Protein AF-A0A2X2T6Q2-F1 (afdb_monomer)

Secondary structure (DSSP, 8-state):
------HHHHHHHHHHHHHHHHHHHHHHHTTTTPPPPHHHHHHHHHHHHHHHHHHHHHHHHHHHHHT-HHHHHHHHHHHHHHHHHHHHHHHHHHHHHHHHHHHTT--HHHHHHHHHHHHHHHHHHHHHHHHHHHHHHHH-TTHHHHHHHHHHHHHHHHHH-------GGG-HHHHHHHHHS-B-SS--TT-SEEEETTEEEE-HHHHHHHHHHHHHHHHHHHHHHHHHHH---HHHHHHHHHHHHHTHHHHHHHHHHHHHHHHHTT---S----S--TTSTTTTTPPPP-------------------------

pLDDT: mean 75.0, std 20.41, range [28.19, 97.19]

Nearest PDB structures (foldseek):
  4phq-assembly2_B  TM=1.525E-01  e=3.899E+00  Escherichia coli K-12

Radius of gyration: 25.94 Å; Cα contacts (8 Å, |Δi|>4): 229; chains: 1; bounding box: 62×58×92 Å

Mean predicted aligned error: 12.9 Å

Sequence (314 aa):
MHTVGTPLLWGSFAVVVAIMLAIDLLVQGRRGSQTMSMKQAAVWSLVWVSLSLLFNLAFWWYLSGTAGREVADTQALAFLTGYLIEKALAVDNVFVWLMLFSYFAVPAALQRRVLVYGVLGAIVLRTIMIFGGSWLITQFEWLLYVFGAFLLFTGIKMALAKEDDTGIGDKPLVRWLRGHLRMTDKIENERFFVRQNGLLYATPLLLVLILVELSDVIFAVDSIPAIFAVTTDPFIVLTSNLFAILGLRAMYFLLAGVAERFSNAEVWSVDYPGVYRREDADRRFLPYPNRRFAGCGRRHSGGYADYQRLGEPP

Foldseek 3Di:
DDFPDDVVNVVVLVVVLVVLLCCVVVVVVPPPQDAQDLVNLVVLLVVLVVVLVVVLVVQLVVCCVPVNNVVSVLLSVLLVVLLVLLLVLLLVLLVVLVVLCLVLVPDSSQSVVLLSVLLVLLLVVLLVVLVVVLVVCVVPVVVLVVLVVVLVVVVVCVVPDDDDPDDPVPDVVLVVVPVVFQADLDQDPNDQWDDDPNDIHGYVSVVSSVVSSVVSVVSCSNSSSVSVVSDSRSSSNSSSNSSSSSSSVSVSSNVVVVVVVVVVVPPDPPDRPRDDDPPCPVPVSDDDPDPDDDDDDDDDDDDDDDDDDDDDDD

Organism: NCBI:txid158822

Structure (mmCIF, N/CA/C/O backbone):
data_AF-A0A2X2T6Q2-F1
#
_entry.id   AF-A0A2X2T6Q2-F1
#
loop_
_atom_site.group_PDB
_atom_site.id
_atom_site.type_symbol
_atom_site.label_atom_id
_atom_site.label_alt_id
_atom_site.label_comp_id
_atom_site.label_asym_id
_atom_site.label_entity_id
_atom_site.label_seq_id
_atom_site.pdbx_PDB_ins_code
_atom_site.Cartn_x
_atom_site.Cartn_y
_atom_site.Cartn_z
_atom_site.occupancy
_atom_site.B_iso_or_equiv
_atom_site.auth_seq_id
_atom_site.auth_comp_id
_atom_site.auth_asym_id
_atom_site.auth_atom_id
_atom_site.pdbx_PDB_model_num
ATOM 1 N N . MET A 1 1 ? 2.972 3.426 -25.537 1.00 47.44 1 MET A N 1
ATOM 2 C CA . MET A 1 1 ? 3.485 2.965 -24.230 1.00 47.44 1 MET A CA 1
ATOM 3 C C . MET A 1 1 ? 3.985 1.542 -24.390 1.00 47.44 1 MET A C 1
ATOM 5 O O . MET A 1 1 ? 3.226 0.720 -24.890 1.00 47.44 1 MET A O 1
ATOM 9 N N . HIS A 1 2 ? 5.229 1.252 -24.014 1.00 53.78 2 HIS A N 1
ATOM 10 C CA . HIS A 1 2 ? 5.726 -0.122 -23.926 1.00 53.78 2 HIS A CA 1
ATOM 11 C C . HIS A 1 2 ? 5.517 -0.598 -22.486 1.00 53.78 2 HIS A C 1
ATOM 13 O O . HIS A 1 2 ? 6.367 -0.363 -21.638 1.00 53.78 2 HIS A O 1
ATOM 19 N N . THR A 1 3 ? 4.351 -1.182 -22.195 1.00 71.81 3 THR A N 1
ATOM 20 C CA . THR A 1 3 ? 4.148 -1.897 -20.927 1.00 71.81 3 THR A CA 1
ATOM 21 C C . THR A 1 3 ? 4.707 -3.303 -21.069 1.00 71.81 3 THR A C 1
ATOM 23 O O . THR A 1 3 ? 4.497 -3.958 -22.093 1.00 71.81 3 THR A O 1
ATOM 26 N N . VAL A 1 4 ? 5.402 -3.787 -20.043 1.00 75.38 4 VAL A N 1
ATOM 27 C CA . VAL A 1 4 ? 5.784 -5.204 -19.969 1.00 75.38 4 VAL A CA 1
ATOM 28 C C . VAL A 1 4 ? 4.598 -6.093 -19.601 1.00 75.38 4 VAL A C 1
ATOM 30 O O . VAL A 1 4 ? 4.685 -7.312 -19.722 1.00 75.38 4 VAL A O 1
ATOM 33 N N . GLY A 1 5 ? 3.474 -5.498 -19.190 1.00 72.56 5 GLY A N 1
ATOM 34 C CA . GLY A 1 5 ? 2.240 -6.180 -18.829 1.00 72.56 5 GLY A CA 1
ATOM 35 C C . GLY A 1 5 ? 1.567 -6.852 -20.023 1.00 72.56 5 GLY A C 1
ATOM 36 O O . GLY A 1 5 ? 0.614 -6.330 -20.598 1.00 72.56 5 GLY A O 1
ATOM 37 N N . THR A 1 6 ? 2.026 -8.049 -20.375 1.00 84.19 6 THR A N 1
ATOM 38 C CA . THR A 1 6 ? 1.309 -8.926 -21.308 1.00 84.19 6 THR A CA 1
ATOM 39 C C . THR A 1 6 ? 0.005 -9.429 -20.671 1.00 84.19 6 THR A C 1
ATOM 41 O O . THR A 1 6 ? -0.064 -9.549 -19.445 1.00 84.19 6 THR A O 1
ATOM 44 N N . PRO A 1 7 ? -1.028 -9.794 -21.457 1.00 84.62 7 PRO A N 1
ATOM 45 C CA . PRO A 1 7 ? -2.253 -10.388 -20.910 1.00 84.62 7 PRO A CA 1
ATOM 46 C C . PRO A 1 7 ? -1.986 -11.602 -20.009 1.00 84.62 7 PRO A C 1
ATOM 48 O O . PRO A 1 7 ? -2.692 -11.817 -19.027 1.00 84.62 7 PRO A O 1
ATOM 51 N N . LEU A 1 8 ? -0.925 -12.360 -20.307 1.00 85.88 8 LEU A N 1
ATOM 52 C CA . LEU A 1 8 ? -0.475 -13.488 -19.497 1.00 85.88 8 LEU A CA 1
ATOM 53 C C . LEU A 1 8 ? 0.077 -13.046 -18.135 1.00 85.88 8 LEU A C 1
ATOM 55 O O . LEU A 1 8 ? -0.259 -13.666 -17.132 1.00 85.88 8 LEU A O 1
ATOM 59 N N . LEU A 1 9 ? 0.880 -11.978 -18.081 1.00 87.56 9 LEU A N 1
ATOM 60 C CA . LEU A 1 9 ? 1.400 -11.425 -16.824 1.00 87.56 9 LEU A CA 1
ATOM 61 C C . LEU A 1 9 ? 0.298 -10.797 -15.967 1.00 87.56 9 LEU A C 1
ATOM 63 O O . LEU A 1 9 ? 0.275 -10.990 -14.755 1.00 87.56 9 LEU A O 1
ATOM 67 N N . TRP A 1 10 ? -0.648 -10.095 -16.591 1.00 89.19 10 TRP A N 1
ATOM 68 C CA . TRP A 1 10 ? -1.832 -9.580 -15.904 1.00 89.19 10 TRP A CA 1
ATOM 69 C C . TRP A 1 10 ? -2.691 -10.706 -15.330 1.00 89.19 10 TRP A C 1
ATOM 71 O O . TRP A 1 10 ? -3.082 -10.654 -14.165 1.00 89.19 10 TRP A O 1
ATOM 81 N N . GLY A 1 11 ? -2.949 -11.745 -16.130 1.00 87.50 11 GLY A N 1
ATOM 82 C CA . GLY A 1 11 ? -3.710 -12.913 -15.701 1.00 87.50 11 GLY A CA 1
ATOM 83 C C . GLY A 1 11 ? -3.021 -13.679 -14.573 1.00 87.50 11 GLY A C 1
ATOM 84 O O . GLY A 1 11 ? -3.656 -13.984 -13.564 1.00 87.50 11 GLY A O 1
ATOM 85 N N . SER A 1 12 ? -1.719 -13.951 -14.698 1.00 87.06 12 SER A N 1
ATOM 86 C CA . SER A 1 12 ? -0.958 -14.662 -13.665 1.00 87.06 12 SER A CA 1
ATOM 87 C C . SER A 1 12 ? -0.890 -13.862 -12.367 1.00 87.06 12 SER A C 1
ATOM 89 O O . SER A 1 12 ? -1.120 -14.419 -11.294 1.00 87.06 12 SER A O 1
ATOM 91 N N . PHE A 1 13 ? -0.670 -12.551 -12.452 1.00 90.12 13 PHE A N 1
ATOM 92 C CA . PHE A 1 13 ? -0.670 -11.674 -11.292 1.00 90.12 13 PHE A CA 1
ATOM 93 C C . PHE A 1 13 ? -2.042 -11.612 -10.612 1.00 90.12 13 PHE A C 1
ATOM 95 O O . PHE A 1 13 ? -2.121 -11.759 -9.394 1.00 90.12 13 PHE A O 1
ATOM 102 N N . ALA A 1 14 ? -3.132 -11.474 -11.372 1.00 89.94 14 ALA A N 1
ATOM 103 C CA . ALA A 1 14 ? -4.484 -11.484 -10.815 1.00 89.94 14 ALA A CA 1
ATOM 104 C C . ALA A 1 14 ? -4.786 -12.797 -10.075 1.00 89.94 14 ALA A C 1
ATOM 106 O O . ALA A 1 14 ? -5.367 -12.773 -8.990 1.00 89.94 14 ALA A O 1
ATOM 107 N N . VAL A 1 15 ? -4.340 -13.937 -10.615 1.00 90.19 15 VAL A N 1
ATOM 108 C CA . VAL A 1 15 ? -4.446 -15.242 -9.945 1.00 90.19 15 VAL A CA 1
ATOM 109 C C . VAL A 1 15 ? -3.623 -15.269 -8.656 1.00 90.19 15 VAL A C 1
ATOM 111 O O . VAL A 1 15 ? -4.135 -15.700 -7.625 1.00 90.19 15 VAL A O 1
ATOM 114 N N . VAL A 1 16 ? -2.381 -14.776 -8.677 1.00 89.44 16 VAL A N 1
ATOM 115 C CA . VAL A 1 16 ? -1.527 -14.687 -7.480 1.00 89.44 16 VAL A CA 1
ATOM 116 C C . VAL A 1 16 ? -2.184 -13.824 -6.402 1.00 89.44 16 VAL A C 1
ATOM 118 O O . VAL A 1 16 ? -2.308 -14.275 -5.265 1.00 89.44 16 VAL A O 1
ATOM 121 N N . VAL A 1 17 ? -2.681 -12.636 -6.751 1.00 89.19 17 VAL A N 1
ATOM 122 C CA . VAL A 1 17 ? -3.391 -11.746 -5.819 1.00 89.19 17 VAL A CA 1
ATOM 123 C C . VAL A 1 17 ? -4.658 -12.408 -5.286 1.00 89.19 17 VAL A C 1
ATOM 125 O O . VAL A 1 17 ? -4.901 -12.364 -4.083 1.00 89.19 17 VAL A O 1
ATOM 128 N N . ALA A 1 18 ? -5.446 -13.068 -6.136 1.00 89.00 18 ALA A N 1
ATOM 129 C CA . ALA A 1 18 ? -6.648 -13.779 -5.708 1.00 89.00 18 ALA A CA 1
ATOM 130 C C . ALA A 1 18 ? -6.321 -14.912 -4.723 1.00 89.00 18 ALA A C 1
ATOM 132 O O . ALA A 1 18 ? -7.001 -15.054 -3.709 1.00 89.00 18 ALA A O 1
ATOM 133 N N . ILE A 1 19 ? -5.256 -15.681 -4.975 1.00 89.69 19 ILE A N 1
ATOM 134 C CA . ILE A 1 19 ? -4.769 -16.717 -4.056 1.00 89.69 19 ILE A CA 1
ATOM 135 C C . ILE A 1 19 ? -4.294 -16.087 -2.746 1.00 89.69 19 ILE A C 1
ATOM 137 O O . ILE A 1 19 ? -4.664 -16.565 -1.677 1.00 89.69 19 ILE A O 1
ATOM 141 N N . MET A 1 20 ? -3.513 -15.007 -2.801 1.00 87.06 20 MET A N 1
ATOM 142 C CA . MET A 1 20 ? -3.020 -14.302 -1.614 1.00 87.06 20 MET A CA 1
ATOM 143 C C . MET A 1 20 ? -4.172 -13.761 -0.764 1.00 87.06 20 MET A C 1
ATOM 145 O O . MET A 1 20 ? -4.188 -13.980 0.446 1.00 87.06 20 MET A O 1
ATOM 149 N N . LEU A 1 21 ? -5.164 -13.127 -1.391 1.00 86.38 21 LEU A N 1
ATOM 150 C CA . LEU A 1 21 ? -6.381 -12.660 -0.730 1.00 86.38 21 LEU A CA 1
ATOM 151 C C . LEU A 1 21 ? -7.184 -13.826 -0.153 1.00 86.38 21 LEU A C 1
ATOM 153 O O . LEU A 1 21 ? -7.631 -13.750 0.987 1.00 86.38 21 LEU A O 1
ATOM 157 N N . ALA A 1 22 ? -7.333 -14.928 -0.889 1.00 87.25 22 ALA A N 1
ATOM 158 C CA . ALA A 1 22 ? -8.019 -16.113 -0.390 1.00 87.25 22 ALA A CA 1
ATOM 159 C C . ALA A 1 22 ? -7.298 -16.705 0.829 1.00 87.25 22 ALA A C 1
ATOM 161 O O . ALA A 1 22 ? -7.947 -17.014 1.824 1.00 87.25 22 ALA A O 1
ATOM 162 N N . ILE A 1 23 ? -5.967 -16.819 0.799 1.00 85.25 23 ILE A N 1
ATOM 163 C CA . ILE A 1 23 ? -5.167 -17.271 1.943 1.00 85.25 23 ILE A CA 1
ATOM 164 C C . ILE A 1 23 ? -5.362 -16.323 3.124 1.00 85.25 23 ILE A C 1
ATOM 166 O O . ILE A 1 23 ? -5.650 -16.795 4.226 1.00 85.25 23 ILE A O 1
ATOM 170 N N . ASP A 1 24 ? -5.255 -15.010 2.904 1.00 81.31 24 ASP A N 1
ATOM 171 C CA . ASP A 1 24 ? -5.448 -14.010 3.950 1.00 81.31 24 ASP A CA 1
ATOM 172 C C . ASP A 1 24 ? -6.838 -14.182 4.583 1.00 81.31 24 ASP A C 1
ATOM 174 O O . ASP A 1 24 ? -6.935 -14.392 5.793 1.00 81.31 24 ASP A O 1
ATOM 178 N N . LEU A 1 25 ? -7.909 -14.210 3.786 1.00 80.44 25 LEU A N 1
ATOM 179 C CA . LEU A 1 25 ? -9.294 -14.347 4.253 1.00 80.44 25 LEU A CA 1
ATOM 180 C C . LEU A 1 25 ? -9.575 -15.699 4.939 1.00 80.44 25 LEU A C 1
ATOM 182 O O . LEU A 1 25 ? -10.207 -15.736 5.998 1.00 80.44 25 LEU A O 1
ATOM 186 N N . LEU A 1 26 ? -9.089 -16.817 4.389 1.00 80.31 26 LEU A N 1
ATOM 187 C CA . LEU A 1 26 ? -9.349 -18.170 4.904 1.00 80.31 26 LEU A CA 1
ATOM 188 C C . LEU A 1 26 ? -8.575 -18.469 6.191 1.00 80.31 26 LEU A C 1
ATOM 190 O O . LEU A 1 26 ? -9.141 -19.007 7.148 1.00 80.31 26 LEU A O 1
ATOM 194 N N . VAL A 1 27 ? -7.289 -18.108 6.246 1.00 74.00 27 VAL A N 1
ATOM 195 C CA . VAL A 1 27 ? -6.472 -18.254 7.462 1.00 74.00 27 VAL A CA 1
ATOM 196 C C . VAL A 1 27 ? -7.050 -17.397 8.590 1.00 74.00 27 VAL A C 1
ATOM 198 O O . VAL A 1 27 ? -6.982 -17.775 9.762 1.00 74.00 27 VAL A O 1
ATOM 201 N N . GLN A 1 28 ? -7.674 -16.269 8.250 1.00 64.56 28 GLN A N 1
ATOM 202 C CA . GLN A 1 28 ? -8.335 -15.392 9.209 1.00 64.56 28 GLN A CA 1
ATOM 203 C C . GLN A 1 28 ? -9.682 -15.896 9.697 1.00 64.56 28 GLN A C 1
ATOM 205 O O . GLN A 1 28 ? -9.928 -15.836 10.904 1.00 64.56 28 GLN A O 1
ATOM 210 N N . GLY A 1 29 ? -10.532 -16.401 8.799 1.00 63.12 29 GLY A N 1
ATOM 211 C CA . GLY A 1 29 ? -11.840 -16.948 9.164 1.00 63.12 29 GLY A CA 1
ATOM 212 C C . GLY A 1 29 ? -11.730 -18.092 10.175 1.00 63.12 29 GLY A C 1
ATOM 213 O O . GLY A 1 29 ? -12.586 -18.242 11.041 1.00 63.12 29 GLY A O 1
ATOM 214 N N . ARG A 1 30 ? -10.623 -18.849 10.134 1.00 59.34 30 ARG A N 1
ATOM 215 C CA . ARG A 1 30 ? -10.349 -19.972 11.047 1.00 59.34 30 ARG A CA 1
ATOM 216 C C . ARG A 1 30 ? -9.805 -19.573 12.424 1.00 59.34 30 ARG A C 1
ATOM 218 O O . ARG A 1 30 ? -9.847 -20.391 13.334 1.00 59.34 30 ARG A O 1
ATOM 225 N N . ARG A 1 31 ? -9.271 -18.357 12.605 1.00 57.91 31 ARG A N 1
ATOM 226 C CA . ARG A 1 31 ? -8.529 -17.980 13.830 1.00 57.91 31 ARG A CA 1
ATOM 227 C C . ARG A 1 31 ? -9.368 -17.378 14.966 1.00 57.91 31 ARG A C 1
ATOM 229 O O . ARG A 1 31 ? -8.798 -17.043 16.000 1.00 57.91 31 ARG A O 1
ATOM 236 N N . GLY A 1 32 ? -10.691 -17.261 14.824 1.00 54.56 32 GLY A N 1
ATOM 237 C CA . GLY A 1 32 ? -11.576 -16.779 15.901 1.00 54.56 32 GLY A CA 1
ATOM 238 C C . GLY A 1 32 ? -11.179 -15.406 16.477 1.00 54.56 32 GLY A C 1
ATOM 239 O O . GLY A 1 32 ? -10.387 -14.679 15.873 1.00 54.56 32 GLY A O 1
ATOM 240 N N . SER A 1 33 ? -11.713 -15.042 17.649 1.00 50.25 33 SER A N 1
ATOM 241 C CA . SER A 1 33 ? -11.545 -13.727 18.307 1.00 50.25 33 SER A CA 1
ATOM 242 C C . SER A 1 33 ? -10.148 -13.444 18.891 1.00 50.25 33 SER A C 1
ATOM 244 O O . SER A 1 33 ? -9.964 -12.435 19.568 1.00 50.25 33 SER A O 1
ATOM 246 N N . GLN A 1 34 ? -9.165 -14.322 18.674 1.00 51.31 34 GLN A N 1
ATOM 247 C CA . GLN A 1 34 ? -7.826 -14.198 19.255 1.00 51.31 34 GLN A CA 1
ATOM 248 C C . GLN A 1 34 ? -7.029 -13.091 18.547 1.00 51.31 34 GLN A C 1
ATOM 250 O O . GLN A 1 34 ? -6.888 -13.096 17.322 1.00 51.31 34 GLN A O 1
ATOM 255 N N . THR A 1 35 ? -6.522 -12.117 19.298 1.00 63.22 35 THR A N 1
ATOM 256 C CA . THR A 1 35 ? -5.660 -11.049 18.772 1.00 63.22 35 THR A CA 1
ATOM 257 C C . THR A 1 35 ? -4.334 -11.636 18.273 1.00 63.22 35 THR A C 1
ATOM 259 O O . THR A 1 35 ? -3.839 -12.631 18.805 1.00 63.22 35 THR A O 1
ATOM 262 N N . MET A 1 36 ? -3.766 -11.076 17.197 1.00 69.88 36 MET A N 1
ATOM 263 C CA . MET A 1 36 ? -2.500 -11.583 16.657 1.00 69.88 36 MET A CA 1
ATOM 264 C C . MET A 1 36 ? -1.353 -11.138 17.565 1.00 69.88 36 MET A C 1
ATOM 266 O O . MET A 1 36 ? -1.148 -9.943 17.756 1.00 69.88 36 MET A O 1
ATOM 270 N N . SER A 1 37 ? -0.596 -12.090 18.114 1.00 81.56 37 SER A N 1
ATOM 271 C CA . SER A 1 37 ? 0.589 -11.767 18.916 1.00 81.56 37 SER A CA 1
ATOM 272 C C . SER A 1 37 ? 1.631 -11.035 18.063 1.00 81.56 37 SER A C 1
ATOM 274 O O . SER A 1 37 ? 1.801 -11.361 16.889 1.00 81.56 37 SER A O 1
ATOM 276 N N . MET A 1 38 ? 2.402 -10.122 18.661 1.00 81.00 38 MET A N 1
ATOM 277 C CA . MET A 1 38 ? 3.493 -9.404 17.986 1.00 81.00 38 MET A CA 1
ATOM 278 C C . MET A 1 38 ? 4.475 -10.349 17.268 1.00 81.00 38 MET A C 1
ATOM 280 O O . MET A 1 38 ? 4.880 -10.075 16.142 1.00 81.00 38 MET A O 1
ATOM 284 N N . LYS A 1 39 ? 4.803 -11.509 17.864 1.00 86.00 39 LYS A N 1
ATOM 285 C CA . LYS A 1 39 ? 5.666 -12.524 17.224 1.00 86.00 39 LYS A CA 1
ATOM 286 C C . LYS A 1 39 ? 5.034 -13.090 15.952 1.00 86.00 39 LYS A C 1
ATOM 288 O O . LYS A 1 39 ? 5.704 -13.251 14.940 1.00 86.00 39 LYS A O 1
ATOM 293 N N . GLN A 1 40 ? 3.735 -13.378 15.997 1.00 86.00 40 GLN A N 1
ATOM 294 C CA . GLN A 1 40 ? 2.998 -13.867 14.834 1.00 86.00 40 GLN A CA 1
ATOM 295 C C . GLN A 1 40 ? 2.899 -12.777 13.765 1.00 86.00 40 GLN A C 1
ATOM 297 O O . GLN A 1 40 ? 3.131 -13.064 12.598 1.00 86.00 40 GLN A O 1
ATOM 302 N N . ALA A 1 41 ? 2.609 -11.534 14.156 1.00 86.44 41 ALA A N 1
ATOM 303 C CA . ALA A 1 41 ? 2.568 -10.390 13.252 1.00 86.44 41 ALA A CA 1
ATOM 304 C C . ALA A 1 41 ? 3.915 -10.177 12.538 1.00 86.44 41 ALA A C 1
ATOM 306 O O . ALA A 1 41 ? 3.930 -9.978 11.327 1.00 86.44 41 ALA A O 1
ATOM 307 N N . ALA A 1 42 ? 5.038 -10.321 13.251 1.00 89.06 42 ALA A N 1
ATOM 308 C CA . ALA A 1 42 ? 6.381 -10.263 12.673 1.00 89.06 42 ALA A CA 1
ATOM 309 C C . ALA A 1 42 ? 6.627 -11.376 11.649 1.00 89.06 42 ALA A C 1
ATOM 311 O O . ALA A 1 42 ? 7.076 -11.094 10.542 1.00 89.06 42 ALA A O 1
ATOM 312 N N . VAL A 1 43 ? 6.273 -12.623 11.980 1.00 91.00 43 VAL A N 1
ATOM 313 C CA . VAL A 1 43 ? 6.395 -13.754 11.045 1.00 91.00 43 VAL A CA 1
ATOM 314 C C . VAL A 1 43 ? 5.532 -13.532 9.805 1.00 91.00 43 VAL A C 1
ATOM 316 O O . VAL A 1 43 ? 6.015 -13.712 8.694 1.00 91.00 43 VAL A O 1
ATOM 319 N N . TRP A 1 44 ? 4.282 -13.092 9.964 1.00 89.19 44 TRP A N 1
ATOM 320 C CA . TRP A 1 44 ? 3.412 -12.791 8.824 1.00 89.19 44 TRP A CA 1
ATOM 321 C C . TRP A 1 44 ? 3.946 -11.635 7.982 1.00 89.19 44 TRP A C 1
ATOM 323 O O . TRP A 1 44 ? 3.918 -11.725 6.761 1.00 89.19 44 TRP A O 1
ATOM 333 N N . SER A 1 45 ? 4.476 -10.583 8.608 1.00 89.44 45 SER A N 1
ATOM 334 C CA . SER A 1 45 ? 5.126 -9.481 7.894 1.00 89.44 45 SER A CA 1
ATOM 335 C C . SER A 1 45 ? 6.316 -9.982 7.072 1.00 89.44 45 SER A C 1
ATOM 337 O O . SER A 1 45 ? 6.413 -9.672 5.887 1.00 89.44 45 SER A O 1
ATOM 339 N N . LEU A 1 46 ? 7.164 -10.832 7.663 1.00 92.38 46 LEU A N 1
ATOM 340 C CA . LEU A 1 46 ? 8.301 -11.436 6.972 1.00 92.38 46 LEU A CA 1
ATOM 341 C C . LEU A 1 46 ? 7.851 -12.311 5.799 1.00 92.38 46 LEU A C 1
ATOM 343 O O . LEU A 1 46 ? 8.396 -12.174 4.713 1.00 92.38 46 LEU A O 1
ATOM 347 N N . VAL A 1 47 ? 6.827 -13.150 5.985 1.00 91.88 47 VAL A N 1
ATOM 348 C CA . VAL A 1 47 ? 6.256 -13.983 4.913 1.00 91.88 47 VAL A CA 1
ATOM 349 C C . VAL A 1 47 ? 5.792 -13.123 3.739 1.00 91.88 47 VAL A C 1
ATOM 351 O O . VAL A 1 47 ? 6.125 -13.435 2.597 1.00 91.88 47 VAL A O 1
ATOM 354 N N . TRP A 1 48 ? 5.074 -12.026 4.000 1.00 91.25 48 TRP A N 1
ATOM 355 C CA . TRP A 1 48 ? 4.630 -11.116 2.943 1.00 91.25 48 TRP A CA 1
ATOM 356 C C . TRP A 1 48 ? 5.804 -10.446 2.227 1.00 91.25 48 TRP A C 1
ATOM 358 O O . TRP A 1 48 ? 5.819 -10.415 1.001 1.00 91.25 48 TRP A O 1
ATOM 368 N N . VAL A 1 49 ? 6.813 -9.971 2.965 1.00 93.19 49 VAL A N 1
ATOM 369 C CA . VAL A 1 49 ? 8.023 -9.378 2.371 1.00 93.19 49 VAL A CA 1
ATOM 370 C C . VAL A 1 49 ? 8.767 -10.402 1.513 1.00 93.19 49 VAL A C 1
ATOM 372 O O . VAL A 1 49 ? 9.102 -10.111 0.368 1.00 93.19 49 VAL A O 1
ATOM 375 N N . SER A 1 50 ? 8.994 -11.611 2.028 1.00 94.31 50 SER A N 1
ATOM 376 C CA . SER A 1 50 ? 9.654 -12.688 1.291 1.00 94.31 50 SER A CA 1
ATOM 377 C C . SER A 1 50 ? 8.894 -13.055 0.022 1.00 94.31 50 SER A C 1
ATOM 379 O O . SER A 1 50 ? 9.517 -13.257 -1.015 1.00 94.31 50 SER A O 1
ATOM 381 N N . LEU A 1 51 ? 7.561 -13.099 0.071 1.00 93.00 51 LEU A N 1
ATOM 382 C CA . LEU A 1 51 ? 6.738 -13.392 -1.097 1.00 93.00 51 LEU A CA 1
ATOM 383 C C . LEU A 1 51 ? 6.863 -12.306 -2.177 1.00 93.00 51 LEU A C 1
ATOM 385 O O . LEU A 1 51 ? 7.013 -12.645 -3.348 1.00 93.00 51 LEU A O 1
ATOM 389 N N . SER A 1 52 ? 6.888 -11.025 -1.796 1.00 94.12 52 SER A N 1
ATOM 390 C CA . SER A 1 52 ? 7.131 -9.916 -2.732 1.00 94.12 52 SER A CA 1
ATOM 391 C C . SER A 1 52 ? 8.519 -9.993 -3.375 1.00 94.12 52 SER A C 1
ATOM 393 O O . SER A 1 52 ? 8.664 -9.765 -4.575 1.00 94.12 52 SER A O 1
ATOM 395 N N . LEU A 1 53 ? 9.549 -10.356 -2.603 1.00 95.94 53 LEU A N 1
ATOM 396 C CA . LEU A 1 53 ? 10.911 -10.522 -3.123 1.00 95.94 53 LEU A CA 1
ATOM 397 C C . LEU A 1 53 ? 11.028 -11.733 -4.058 1.00 95.94 53 LEU A C 1
ATOM 399 O O . LEU A 1 53 ? 11.682 -11.644 -5.096 1.00 95.94 53 LEU A O 1
ATOM 403 N N . LEU A 1 54 ? 10.368 -12.845 -3.725 1.00 95.81 54 LEU A N 1
ATOM 404 C CA . LEU A 1 54 ? 10.293 -14.023 -4.591 1.00 95.81 54 LEU A CA 1
ATOM 405 C C . LEU A 1 54 ? 9.561 -13.710 -5.895 1.00 95.81 54 LEU A C 1
ATOM 407 O O . LEU A 1 54 ? 10.017 -14.131 -6.956 1.00 95.81 54 LEU A O 1
ATOM 411 N N . PHE A 1 55 ? 8.469 -12.945 -5.832 1.00 94.56 55 PHE A N 1
ATOM 412 C CA . PHE A 1 55 ? 7.791 -12.458 -7.028 1.00 94.56 55 PHE A CA 1
ATOM 413 C C . PHE A 1 55 ? 8.730 -11.604 -7.883 1.00 94.56 55 PHE A C 1
ATOM 415 O O . PHE A 1 55 ? 8.830 -11.856 -9.078 1.00 94.56 55 PHE A O 1
ATOM 422 N N . ASN A 1 56 ? 9.469 -10.660 -7.287 1.00 95.81 56 ASN A N 1
ATOM 423 C CA . ASN A 1 56 ? 10.420 -9.833 -8.031 1.00 95.81 56 ASN A CA 1
ATOM 424 C C . ASN A 1 56 ? 11.510 -10.670 -8.720 1.00 95.81 56 ASN A C 1
ATOM 426 O O . ASN A 1 56 ? 11.833 -10.440 -9.881 1.00 95.81 56 ASN A O 1
ATOM 430 N N . LEU A 1 57 ? 12.047 -11.678 -8.025 1.00 95.94 57 LEU A N 1
ATOM 431 C CA . LEU A 1 57 ? 13.038 -12.597 -8.586 1.00 95.94 57 LEU A CA 1
ATOM 432 C C . LEU A 1 57 ? 12.455 -13.416 -9.749 1.00 95.94 57 LEU A C 1
ATOM 434 O O . LEU A 1 57 ? 13.092 -13.555 -10.791 1.00 95.94 57 LEU A O 1
ATOM 438 N N . ALA A 1 58 ? 11.240 -13.945 -9.586 1.00 94.19 58 ALA A N 1
ATOM 439 C CA . ALA A 1 58 ? 10.552 -14.699 -10.630 1.00 94.19 58 ALA A CA 1
ATOM 440 C C . ALA A 1 58 ? 10.219 -13.816 -11.842 1.00 94.19 58 ALA A C 1
ATOM 442 O O . ALA A 1 58 ? 10.383 -14.242 -12.984 1.00 94.19 58 ALA A O 1
ATOM 443 N N . PHE A 1 59 ? 9.803 -12.574 -11.595 1.00 93.56 59 PHE A N 1
ATOM 444 C CA . PHE A 1 59 ? 9.533 -11.570 -12.616 1.00 93.56 59 PHE A CA 1
ATOM 445 C C . PHE A 1 59 ? 10.802 -11.203 -13.395 1.00 93.56 59 PHE A C 1
ATOM 447 O O . PHE A 1 59 ? 10.796 -11.228 -14.626 1.00 93.56 59 PHE A O 1
ATOM 454 N N . TRP A 1 60 ? 11.911 -10.968 -12.691 1.00 95.06 60 TRP A N 1
ATOM 455 C CA . TRP A 1 60 ? 13.227 -10.748 -13.288 1.00 95.06 60 TRP A CA 1
ATOM 456 C C . TRP A 1 60 ? 13.679 -11.935 -14.147 1.00 95.06 60 TRP A C 1
ATOM 458 O O . TRP A 1 60 ? 14.137 -11.755 -15.277 1.00 95.06 60 TRP A O 1
ATOM 468 N N . TRP A 1 61 ? 13.522 -13.161 -13.640 1.00 95.06 61 TRP A N 1
ATOM 469 C CA . TRP A 1 61 ? 13.908 -14.370 -14.366 1.00 95.06 61 TRP A CA 1
ATOM 470 C C . TRP A 1 61 ? 13.078 -14.562 -15.639 1.00 95.06 61 TRP A C 1
ATOM 472 O O . TRP A 1 61 ? 13.634 -14.839 -16.702 1.00 95.06 61 TRP A O 1
ATOM 482 N N . TYR A 1 62 ? 11.764 -14.339 -15.554 1.00 92.88 62 TYR A N 1
ATOM 483 C CA . TYR A 1 62 ? 10.862 -14.382 -16.702 1.00 92.88 62 TYR A CA 1
ATOM 484 C C . TYR A 1 62 ? 11.257 -13.353 -17.770 1.00 92.88 62 TYR A C 1
ATOM 486 O O . TYR A 1 62 ? 11.471 -13.718 -18.926 1.00 92.88 62 TYR A O 1
ATOM 494 N N . LEU A 1 63 ? 11.437 -12.084 -17.382 1.00 91.94 63 LEU A N 1
ATOM 495 C CA . LEU A 1 63 ? 11.826 -11.026 -18.317 1.00 91.94 63 LEU A CA 1
ATOM 496 C C . LEU A 1 63 ? 13.212 -11.255 -18.921 1.00 91.94 63 LEU A C 1
ATOM 498 O O . LEU A 1 63 ? 13.408 -10.974 -20.103 1.00 91.94 63 LEU A O 1
ATOM 502 N N . SER A 1 64 ? 14.150 -11.819 -18.158 1.00 92.12 64 SER A N 1
ATOM 503 C CA . SER A 1 64 ? 15.485 -12.152 -18.664 1.00 92.12 64 SER A CA 1
ATOM 504 C C . SER A 1 64 ? 15.413 -13.147 -19.823 1.00 92.12 64 SER A C 1
ATOM 506 O O . SER A 1 64 ? 16.189 -13.035 -20.770 1.00 92.12 64 SER A O 1
ATOM 508 N N . GLY A 1 65 ? 14.472 -14.096 -19.765 1.00 90.00 65 GLY A N 1
ATOM 509 C CA . GLY A 1 65 ? 14.246 -15.085 -20.819 1.00 90.00 65 GLY A CA 1
ATOM 510 C C . GLY A 1 65 ? 13.457 -14.562 -22.023 1.00 90.00 65 GLY A C 1
ATOM 511 O O . GLY A 1 65 ? 13.701 -15.016 -23.137 1.00 90.00 65 GLY A O 1
ATOM 512 N N . THR A 1 66 ? 12.523 -13.622 -21.831 1.00 89.12 66 THR A N 1
ATOM 513 C CA . THR A 1 66 ? 11.612 -13.175 -22.905 1.00 89.12 66 THR A CA 1
ATOM 514 C C . THR A 1 66 ? 11.976 -11.836 -23.542 1.00 89.12 66 THR A C 1
ATOM 516 O O . THR A 1 66 ? 11.732 -11.646 -24.729 1.00 89.12 66 THR A O 1
ATOM 519 N N . ALA A 1 67 ? 12.498 -10.889 -22.761 1.00 87.12 67 ALA A N 1
ATOM 520 C CA . ALA A 1 67 ? 12.740 -9.500 -23.169 1.00 87.12 67 ALA A CA 1
ATOM 521 C C . ALA A 1 67 ? 14.225 -9.099 -23.111 1.00 87.12 67 ALA A C 1
ATOM 523 O O . ALA A 1 67 ? 14.595 -8.038 -23.610 1.00 87.12 67 ALA A O 1
ATOM 524 N N . GLY A 1 68 ? 15.075 -9.948 -22.527 1.00 91.12 68 GLY A N 1
ATOM 525 C CA . GLY A 1 68 ? 16.502 -9.698 -22.358 1.00 91.12 68 GLY A CA 1
ATOM 526 C C . GLY A 1 68 ? 16.852 -9.123 -20.985 1.00 91.12 68 GLY A C 1
ATOM 527 O O . GLY A 1 68 ? 16.009 -8.611 -20.246 1.00 91.12 68 GLY A O 1
ATOM 528 N N . ARG A 1 69 ? 18.135 -9.236 -20.630 1.00 91.38 69 ARG A N 1
ATOM 529 C CA . ARG A 1 69 ? 18.619 -8.971 -19.269 1.00 91.38 69 ARG A CA 1
ATOM 530 C C . ARG A 1 69 ? 18.569 -7.494 -18.873 1.00 91.38 69 ARG A C 1
ATOM 532 O O . ARG A 1 69 ? 18.188 -7.201 -17.750 1.00 91.38 69 ARG A O 1
ATOM 539 N N . GLU A 1 70 ? 18.852 -6.574 -19.793 1.00 90.88 70 GLU A N 1
ATOM 540 C CA . GLU A 1 70 ? 18.786 -5.128 -19.510 1.00 90.88 70 GLU A CA 1
ATOM 541 C C . GLU A 1 70 ? 17.368 -4.671 -19.132 1.00 90.88 70 GLU A C 1
ATOM 543 O O . GLU A 1 70 ? 17.170 -3.909 -18.182 1.00 90.88 70 GLU A O 1
ATOM 548 N N . VAL A 1 71 ? 16.354 -5.184 -19.838 1.00 90.25 71 VAL A N 1
ATOM 549 C CA . VAL A 1 71 ? 14.945 -4.906 -19.525 1.00 90.25 71 VAL A CA 1
ATOM 550 C C . VAL A 1 71 ? 14.557 -5.565 -18.203 1.00 90.25 71 VAL A C 1
ATOM 552 O O . VAL A 1 71 ? 13.868 -4.960 -17.388 1.00 90.25 71 VAL A O 1
ATOM 555 N N . ALA A 1 72 ? 15.015 -6.790 -17.950 1.00 92.56 72 ALA A N 1
ATOM 556 C CA . ALA A 1 72 ? 14.745 -7.464 -16.686 1.00 92.56 72 ALA A CA 1
ATOM 557 C C . ALA A 1 72 ? 15.310 -6.692 -15.486 1.00 92.56 72 ALA A C 1
ATOM 559 O O . ALA A 1 72 ? 14.585 -6.462 -14.519 1.00 92.56 72 ALA A O 1
ATOM 560 N N . ASP A 1 73 ? 16.572 -6.264 -15.561 1.00 93.81 73 ASP A N 1
ATOM 561 C CA . ASP A 1 73 ? 17.256 -5.531 -14.494 1.00 93.81 73 ASP A CA 1
ATOM 562 C C . ASP A 1 73 ? 16.526 -4.217 -14.176 1.00 93.81 73 ASP A C 1
ATOM 564 O O . ASP A 1 73 ? 16.189 -3.952 -13.021 1.00 93.81 73 ASP A O 1
ATOM 568 N N . THR A 1 74 ? 16.210 -3.423 -15.202 1.00 93.88 74 THR A N 1
ATOM 569 C CA . THR A 1 74 ? 15.518 -2.133 -15.036 1.00 93.88 74 THR A CA 1
ATOM 570 C C . THR A 1 74 ? 14.118 -2.289 -14.442 1.00 93.88 74 THR A C 1
ATOM 572 O O . THR A 1 74 ? 13.773 -1.586 -13.492 1.00 93.88 74 THR A O 1
ATOM 575 N N . GLN A 1 75 ? 13.322 -3.241 -14.934 1.00 93.88 75 GLN A N 1
ATOM 576 C CA . GLN A 1 75 ? 11.938 -3.416 -14.484 1.00 93.88 75 GLN A CA 1
ATOM 577 C C . GLN A 1 75 ? 11.843 -4.074 -13.100 1.00 93.88 75 GLN A C 1
ATOM 579 O O . GLN A 1 75 ? 10.986 -3.703 -12.298 1.00 93.88 75 GLN A O 1
ATOM 584 N N . ALA A 1 76 ? 12.741 -5.005 -12.773 1.00 95.38 76 ALA A N 1
ATOM 585 C CA . ALA A 1 76 ? 12.806 -5.600 -11.438 1.00 95.38 76 ALA A CA 1
ATOM 586 C C . ALA A 1 76 ? 13.299 -4.598 -10.382 1.00 95.38 76 ALA A C 1
ATOM 588 O O . ALA A 1 76 ? 12.818 -4.595 -9.246 1.00 95.38 76 ALA A O 1
ATOM 589 N N . LEU A 1 77 ? 14.234 -3.712 -10.747 1.00 96.50 77 LEU A N 1
ATOM 590 C CA . LEU A 1 77 ? 14.635 -2.603 -9.882 1.00 96.50 77 LEU A CA 1
ATOM 591 C C . LEU A 1 77 ? 13.498 -1.598 -9.700 1.00 96.50 77 LEU A C 1
ATOM 593 O O . LEU A 1 77 ? 13.278 -1.151 -8.574 1.00 96.50 77 LEU A O 1
ATOM 597 N N . ALA A 1 78 ? 12.746 -1.285 -10.758 1.00 96.00 78 ALA A N 1
ATOM 598 C CA . ALA A 1 78 ? 11.575 -0.418 -10.667 1.00 96.00 78 ALA A CA 1
ATOM 599 C C . ALA A 1 78 ? 10.501 -1.016 -9.745 1.00 96.00 78 ALA A C 1
ATOM 601 O O . ALA A 1 78 ? 10.000 -0.319 -8.863 1.00 96.00 78 ALA A O 1
ATOM 602 N N . PHE A 1 79 ? 10.208 -2.317 -9.876 1.00 96.62 79 PHE A N 1
ATOM 603 C CA . PHE A 1 79 ? 9.292 -3.024 -8.977 1.00 96.62 79 PHE A CA 1
ATOM 604 C C . PHE A 1 79 ? 9.772 -2.968 -7.527 1.00 96.62 79 PHE A C 1
ATOM 606 O O . PHE A 1 79 ? 8.996 -2.618 -6.641 1.00 96.62 79 PHE A O 1
ATOM 613 N N . LEU A 1 80 ? 11.041 -3.299 -7.272 1.00 97.19 80 LEU A N 1
ATOM 614 C CA . LEU A 1 80 ? 11.586 -3.324 -5.916 1.00 97.19 80 LEU A CA 1
ATOM 615 C C . LEU A 1 80 ? 11.585 -1.932 -5.279 1.00 97.19 80 LEU A C 1
ATOM 617 O O . LEU A 1 80 ? 11.169 -1.783 -4.133 1.00 97.19 80 LEU A O 1
ATOM 621 N N . THR A 1 81 ? 12.023 -0.920 -6.026 1.00 96.62 81 THR A N 1
ATOM 622 C CA . THR A 1 81 ? 12.035 0.480 -5.580 1.00 96.62 81 THR A CA 1
ATOM 623 C C . THR A 1 81 ? 10.620 0.940 -5.265 1.00 96.62 81 THR A C 1
ATOM 625 O O . THR A 1 81 ? 10.368 1.464 -4.182 1.00 96.62 81 THR A O 1
ATOM 628 N N . GLY A 1 82 ? 9.678 0.660 -6.165 1.00 95.19 82 GLY A N 1
ATOM 629 C CA . GLY A 1 82 ? 8.275 0.974 -5.960 1.00 95.19 82 GLY A CA 1
ATOM 630 C C . GLY A 1 82 ? 7.672 0.283 -4.746 1.00 95.19 82 GLY A C 1
ATOM 631 O O . GLY A 1 82 ? 7.033 0.924 -3.916 1.00 95.19 82 GLY A O 1
ATOM 632 N N . TYR A 1 83 ? 7.957 -1.009 -4.583 1.00 95.81 83 TYR A N 1
ATOM 633 C CA . TYR A 1 83 ? 7.501 -1.787 -3.439 1.00 95.81 83 TYR A CA 1
ATOM 634 C C . TYR A 1 83 ? 8.034 -1.204 -2.129 1.00 95.81 83 TYR A C 1
ATOM 636 O O . TYR A 1 83 ? 7.282 -1.100 -1.167 1.00 95.81 83 TYR A O 1
ATOM 644 N N . LEU A 1 84 ? 9.307 -0.800 -2.078 1.00 95.38 84 LEU A N 1
ATOM 645 C CA . LEU A 1 84 ? 9.901 -0.200 -0.883 1.00 95.38 84 LEU A CA 1
ATOM 646 C C . LEU A 1 84 ? 9.306 1.175 -0.560 1.00 95.38 84 LEU A C 1
ATOM 648 O O . LEU A 1 84 ? 9.016 1.427 0.608 1.00 95.38 84 LEU A O 1
ATOM 652 N N . ILE A 1 85 ? 9.087 2.028 -1.567 1.00 93.31 85 ILE A N 1
ATOM 653 C CA . ILE A 1 85 ? 8.431 3.334 -1.391 1.00 93.31 85 ILE A CA 1
ATOM 654 C C . ILE A 1 85 ? 7.025 3.137 -0.821 1.00 93.31 85 ILE A C 1
ATOM 656 O O . ILE A 1 85 ? 6.695 3.689 0.226 1.00 93.31 85 ILE A O 1
ATOM 660 N N . GLU A 1 86 ? 6.220 2.286 -1.454 1.00 92.56 86 GLU A N 1
ATOM 661 C CA . GLU A 1 86 ? 4.853 2.010 -1.007 1.00 92.56 86 GLU A CA 1
ATOM 662 C C . GLU A 1 86 ? 4.827 1.326 0.361 1.00 92.56 86 GLU A C 1
ATOM 664 O O . GLU A 1 86 ? 3.962 1.609 1.186 1.00 92.56 86 GLU A O 1
ATOM 669 N N . LYS A 1 87 ? 5.797 0.453 0.655 1.00 92.31 87 LYS A N 1
ATOM 670 C CA . LYS A 1 87 ? 5.901 -0.206 1.961 1.00 92.31 87 LYS A CA 1
ATOM 671 C C . LYS A 1 87 ? 6.262 0.771 3.077 1.00 92.31 87 LYS A C 1
ATOM 673 O O . LYS A 1 87 ? 5.767 0.597 4.190 1.00 92.31 87 LYS A O 1
ATOM 678 N N . ALA A 1 88 ? 7.104 1.762 2.794 1.00 90.50 88 ALA A N 1
ATOM 679 C CA . ALA A 1 88 ? 7.440 2.819 3.739 1.00 90.50 88 ALA A CA 1
ATOM 680 C C . ALA A 1 88 ? 6.222 3.714 4.007 1.00 90.50 88 ALA A C 1
ATOM 682 O O . ALA A 1 88 ? 5.841 3.883 5.161 1.00 90.50 88 ALA A O 1
ATOM 683 N N . LEU A 1 89 ? 5.546 4.181 2.953 1.00 89.69 89 LEU A N 1
ATOM 684 C CA . LEU A 1 89 ? 4.353 5.034 3.064 1.00 89.69 89 LEU A CA 1
ATOM 685 C C . LEU A 1 89 ? 3.156 4.296 3.688 1.00 89.69 89 LEU A C 1
ATOM 687 O O . LEU A 1 89 ? 2.328 4.884 4.377 1.00 89.69 89 LEU A O 1
ATOM 691 N N . ALA A 1 90 ? 3.086 2.973 3.538 1.00 87.88 90 ALA A N 1
ATOM 692 C CA . ALA A 1 90 ? 2.090 2.143 4.205 1.00 87.88 90 ALA A CA 1
ATOM 693 C C . ALA A 1 90 ? 2.175 2.197 5.747 1.00 87.88 90 ALA A C 1
ATOM 695 O O . ALA A 1 90 ? 1.185 1.890 6.416 1.00 87.88 90 ALA A O 1
ATOM 696 N N . VAL A 1 91 ? 3.324 2.563 6.334 1.00 87.00 91 VAL A N 1
ATOM 697 C CA . VAL A 1 91 ? 3.464 2.751 7.791 1.00 87.00 91 VAL A CA 1
ATOM 698 C C . VAL A 1 91 ? 2.644 3.949 8.266 1.00 87.00 91 VAL A C 1
ATOM 700 O O . VAL A 1 91 ? 1.946 3.832 9.277 1.00 87.00 91 VAL A O 1
ATOM 703 N N . ASP A 1 92 ? 2.647 5.046 7.507 1.00 83.56 92 ASP A N 1
ATOM 704 C CA . ASP A 1 92 ? 1.856 6.245 7.807 1.00 83.56 92 ASP A CA 1
ATOM 705 C C . ASP A 1 92 ? 0.353 5.931 7.778 1.00 83.56 92 ASP A C 1
ATOM 707 O O . ASP A 1 92 ? -0.395 6.307 8.688 1.00 83.56 92 ASP A O 1
ATOM 711 N N . ASN A 1 93 ? -0.077 5.122 6.803 1.00 87.75 93 ASN A N 1
ATOM 712 C CA . ASN A 1 93 ? -1.461 4.649 6.709 1.00 87.75 93 ASN A CA 1
ATOM 713 C C . ASN A 1 93 ? -1.859 3.847 7.955 1.00 87.75 93 ASN A C 1
ATOM 715 O O . ASN A 1 93 ? -2.906 4.092 8.557 1.00 87.75 93 ASN A O 1
ATOM 719 N N . VAL A 1 94 ? -1.006 2.911 8.384 1.00 88.31 94 VAL A N 1
ATOM 720 C CA . VAL A 1 94 ? -1.247 2.097 9.585 1.00 88.31 94 VAL A CA 1
ATOM 721 C C . VAL A 1 94 ? -1.306 2.955 10.850 1.00 88.31 94 VAL A C 1
ATOM 723 O O . VAL A 1 94 ? -2.124 2.684 11.733 1.00 88.31 94 VAL A O 1
ATOM 726 N N . PHE A 1 95 ? -0.484 3.998 10.949 1.00 85.44 95 PHE A N 1
ATOM 727 C CA . PHE A 1 95 ? -0.517 4.912 12.086 1.00 85.44 95 PHE A CA 1
ATOM 728 C C . PHE A 1 95 ? -1.850 5.669 12.170 1.00 85.44 95 PHE A C 1
ATOM 730 O O . PHE A 1 95 ? -2.460 5.739 13.241 1.00 85.44 95 PHE A O 1
ATOM 737 N N . VAL A 1 96 ? -2.379 6.144 11.037 1.00 85.69 96 VAL A N 1
ATOM 738 C CA . VAL A 1 96 ? -3.727 6.737 10.994 1.00 85.69 96 VAL A CA 1
ATOM 739 C C . VAL A 1 96 ? -4.800 5.741 11.414 1.00 85.69 96 VAL A C 1
ATOM 741 O O . VAL A 1 96 ? -5.725 6.114 12.138 1.00 85.69 96 VAL A O 1
ATOM 744 N N . TRP A 1 97 ? -4.666 4.466 11.047 1.00 87.94 97 TRP A N 1
ATOM 745 C CA . TRP A 1 97 ? -5.605 3.433 11.490 1.00 87.94 97 TRP A CA 1
ATOM 746 C C . TRP A 1 97 ? -5.583 3.269 13.013 1.00 87.94 97 TRP A C 1
ATOM 748 O O . TRP A 1 97 ? -6.646 3.230 13.633 1.00 87.94 97 TRP A O 1
ATOM 758 N N . LEU A 1 98 ? -4.396 3.236 13.632 1.00 84.56 98 LEU A N 1
ATOM 759 C CA . LEU A 1 98 ? -4.247 3.181 15.093 1.00 84.56 98 LEU A CA 1
ATOM 760 C C . LEU A 1 98 ? -4.908 4.385 15.773 1.00 84.56 98 LEU A C 1
ATOM 762 O O . LEU A 1 98 ? -5.677 4.208 16.721 1.00 84.56 98 LEU A O 1
ATOM 766 N N . MET A 1 99 ? -4.670 5.594 15.257 1.00 79.38 99 MET A N 1
ATOM 767 C CA . MET A 1 99 ? -5.284 6.817 15.781 1.00 79.38 99 MET A CA 1
ATOM 768 C C . MET A 1 99 ? -6.811 6.789 15.669 1.00 79.38 99 MET A C 1
ATOM 770 O O . MET A 1 99 ? -7.499 7.117 16.634 1.00 79.38 99 MET A O 1
ATOM 774 N N . LEU A 1 100 ? -7.360 6.360 14.526 1.00 83.56 100 LEU A N 1
ATOM 775 C CA . LEU A 1 100 ? -8.807 6.253 14.328 1.00 83.56 100 LEU A CA 1
ATOM 776 C C . LEU A 1 100 ? -9.430 5.210 15.263 1.00 83.56 100 LEU A C 1
ATOM 778 O O . LEU A 1 100 ? -10.433 5.495 15.918 1.00 83.56 100 LEU A O 1
ATOM 782 N N . PHE A 1 101 ? -8.840 4.018 15.375 1.00 84.62 101 PHE A N 1
ATOM 783 C CA . PHE A 1 101 ? -9.359 2.986 16.275 1.00 84.62 101 PHE A CA 1
ATOM 784 C C . PHE A 1 101 ? -9.288 3.400 17.743 1.00 84.62 101 PHE A C 1
ATOM 786 O O . PHE A 1 101 ? -10.219 3.097 18.489 1.00 84.62 101 PHE A O 1
ATOM 793 N N . SER A 1 102 ? -8.236 4.117 18.139 1.00 78.94 102 SER A N 1
ATOM 794 C CA . SER A 1 102 ? -8.107 4.687 19.481 1.00 78.94 102 SER A CA 1
ATOM 795 C C . SER A 1 102 ? -9.164 5.768 19.736 1.00 78.94 102 SER A C 1
ATOM 797 O O . SER A 1 102 ? -9.921 5.677 20.702 1.00 78.94 102 SER A O 1
ATOM 799 N N . TYR A 1 103 ? -9.304 6.733 18.821 1.00 77.31 103 TYR A N 1
ATOM 800 C CA . TYR A 1 103 ? -10.258 7.840 18.938 1.00 77.31 103 TYR A CA 1
ATOM 801 C C . TYR A 1 103 ? -11.713 7.360 19.052 1.00 77.31 103 TYR A C 1
ATOM 803 O O . TYR A 1 103 ? -12.477 7.868 19.871 1.00 77.31 103 TYR A O 1
ATOM 811 N N . PHE A 1 104 ? -12.096 6.348 18.267 1.00 76.69 104 PHE A N 1
ATOM 812 C CA . PHE A 1 104 ? -13.434 5.750 18.321 1.00 76.69 104 PHE A CA 1
ATOM 813 C C . PHE A 1 104 ? -13.558 4.597 19.333 1.00 76.69 104 PHE A C 1
ATOM 815 O O . PHE A 1 104 ? -14.613 3.965 19.393 1.00 76.69 104 PHE A O 1
ATOM 822 N N . ALA A 1 105 ? -12.507 4.317 20.114 1.00 80.12 105 ALA A N 1
ATOM 823 C CA . ALA A 1 105 ? -12.438 3.231 21.093 1.00 80.12 105 ALA A CA 1
ATOM 824 C C . ALA A 1 105 ? -12.927 1.876 20.534 1.00 80.12 105 ALA A C 1
ATOM 826 O O . ALA A 1 105 ? -13.703 1.158 21.169 1.00 80.12 105 ALA A O 1
ATOM 827 N N . VAL A 1 106 ? -12.499 1.531 19.314 1.00 79.88 106 VAL A N 1
ATOM 828 C CA . VAL A 1 106 ? -12.945 0.318 18.615 1.00 79.88 106 VAL A CA 1
ATOM 829 C C . VAL A 1 106 ? -12.349 -0.922 19.294 1.00 79.88 106 VAL A C 1
ATOM 831 O O . VAL A 1 106 ? -11.122 -1.067 19.314 1.00 79.88 106 VAL A O 1
ATOM 834 N N . PRO A 1 107 ? -13.176 -1.865 19.793 1.00 79.62 107 PRO A N 1
ATOM 835 C CA . PRO A 1 107 ? -12.688 -3.089 20.423 1.00 79.62 107 PRO A CA 1
ATOM 836 C C . PRO A 1 107 ? -11.797 -3.909 19.483 1.00 79.62 107 PRO A C 1
ATOM 838 O O . PRO A 1 107 ? -12.112 -4.066 18.301 1.00 79.62 107 PRO A O 1
ATOM 841 N N . ALA A 1 108 ? -10.731 -4.517 20.012 1.00 76.69 108 ALA A N 1
ATOM 842 C CA . ALA A 1 108 ? -9.750 -5.277 19.224 1.00 76.69 108 ALA A CA 1
ATOM 843 C C . ALA A 1 108 ? -10.368 -6.403 18.366 1.00 76.69 108 ALA A C 1
ATOM 845 O O . ALA A 1 108 ? -9.900 -6.676 17.260 1.00 76.69 108 ALA A O 1
ATOM 846 N N . ALA A 1 109 ? -11.460 -7.019 18.836 1.00 75.31 109 ALA A N 1
ATOM 847 C CA . ALA A 1 109 ? -12.200 -8.033 18.082 1.00 75.31 109 ALA A CA 1
ATOM 848 C C . ALA A 1 109 ? -12.801 -7.484 16.771 1.00 75.31 109 ALA A C 1
ATOM 850 O O . ALA A 1 109 ? -12.842 -8.191 15.767 1.00 75.31 109 ALA A O 1
ATOM 851 N N . LEU A 1 110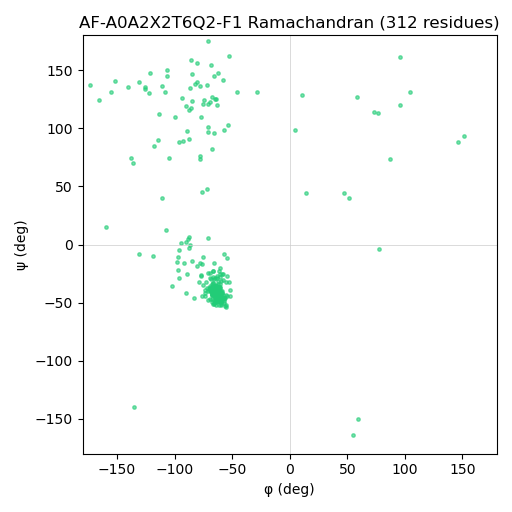 ? -13.221 -6.213 16.764 1.00 80.12 110 LEU A N 1
ATOM 852 C CA . LEU A 1 110 ? -13.851 -5.557 15.615 1.00 80.12 110 LEU A CA 1
ATOM 853 C C . LEU A 1 110 ? -12.840 -4.882 14.684 1.00 80.12 110 LEU A C 1
ATOM 855 O O . LEU A 1 110 ? -13.109 -4.764 13.487 1.00 80.12 110 LEU A O 1
ATOM 859 N N . GLN A 1 111 ? -11.664 -4.501 15.197 1.00 83.62 111 GLN A N 1
ATOM 860 C CA . GLN A 1 111 ? -10.591 -3.906 14.392 1.00 83.62 111 GLN A CA 1
ATOM 861 C C . GLN A 1 111 ? -10.222 -4.807 13.213 1.00 83.62 111 GLN A C 1
ATOM 863 O O . GLN A 1 111 ? -10.163 -4.332 12.086 1.00 83.62 111 GLN A O 1
ATOM 868 N N . ARG A 1 112 ? -10.084 -6.127 13.428 1.00 80.38 112 ARG A N 1
ATOM 869 C CA . ARG A 1 112 ? -9.789 -7.087 12.346 1.00 80.38 112 ARG A CA 1
ATOM 870 C C . ARG A 1 112 ? -10.756 -6.953 11.174 1.00 80.38 112 ARG A C 1
ATOM 872 O O . ARG A 1 112 ? -10.327 -6.985 10.027 1.00 80.38 112 ARG A O 1
ATOM 879 N N . ARG A 1 113 ? -12.050 -6.820 11.461 1.00 83.19 113 ARG A N 1
ATOM 880 C CA . ARG A 1 113 ? -13.074 -6.715 10.425 1.00 83.19 113 ARG A CA 1
ATOM 881 C C . ARG A 1 113 ? -12.858 -5.448 9.606 1.00 83.19 113 ARG A C 1
ATOM 883 O O . ARG A 1 113 ? -12.799 -5.536 8.386 1.00 83.19 113 ARG A O 1
ATOM 890 N N . VAL A 1 114 ? -12.665 -4.307 10.266 1.00 86.88 114 VAL A N 1
ATOM 891 C CA . VAL A 1 114 ? -12.373 -3.041 9.577 1.00 86.88 114 VAL A CA 1
ATOM 892 C C . VAL A 1 114 ? -11.078 -3.130 8.778 1.00 86.88 114 VAL A C 1
ATOM 894 O O . VAL A 1 114 ? -11.072 -2.688 7.644 1.00 86.88 114 VAL A O 1
ATOM 897 N N . LEU A 1 115 ? -10.026 -3.765 9.303 1.00 87.38 115 LEU A N 1
ATOM 898 C CA . LEU A 1 115 ? -8.763 -3.966 8.582 1.00 87.38 115 LEU A CA 1
ATOM 899 C C . LEU A 1 115 ? -8.954 -4.783 7.298 1.00 87.38 115 LEU A C 1
ATOM 901 O O . LEU A 1 115 ? -8.377 -4.449 6.273 1.00 87.38 115 LEU A O 1
ATOM 905 N N . VAL A 1 116 ? -9.763 -5.847 7.333 1.00 86.25 116 VAL A N 1
ATOM 906 C CA . VAL A 1 116 ? -10.020 -6.686 6.150 1.00 86.25 116 VAL A CA 1
ATOM 907 C C . VAL A 1 116 ? -10.772 -5.904 5.077 1.00 86.25 116 VAL A C 1
ATOM 909 O O . VAL A 1 116 ? -10.336 -5.876 3.929 1.00 86.25 116 VAL A O 1
ATOM 912 N N . TYR A 1 117 ? -11.878 -5.249 5.439 1.00 89.06 117 TYR A N 1
ATOM 913 C CA . TYR A 1 117 ? -12.624 -4.431 4.478 1.00 89.06 117 TYR A CA 1
ATOM 914 C C . TYR A 1 117 ? -11.821 -3.208 4.026 1.00 89.06 117 TYR A C 1
ATOM 916 O O . TYR A 1 117 ? -11.915 -2.851 2.862 1.00 89.06 117 TYR A O 1
ATOM 924 N N . GLY A 1 118 ? -10.995 -2.653 4.916 1.00 90.19 118 GLY A N 1
ATOM 925 C CA . GLY A 1 118 ? -10.074 -1.548 4.669 1.00 90.19 118 GLY A CA 1
ATOM 926 C C . GLY A 1 118 ? -9.013 -1.881 3.620 1.00 90.19 118 GLY A C 1
ATOM 927 O O . GLY A 1 118 ? -8.771 -1.133 2.686 1.00 90.19 118 GLY A O 1
ATOM 928 N N . VAL A 1 119 ? -8.384 -3.055 3.737 1.00 89.62 119 VAL A N 1
ATOM 929 C CA . VAL A 1 119 ? -7.415 -3.530 2.736 1.00 89.62 119 VAL A CA 1
ATOM 930 C C . VAL A 1 119 ? -8.106 -3.802 1.398 1.00 89.62 119 VAL A C 1
ATOM 932 O O . VAL A 1 119 ? -7.572 -3.443 0.354 1.00 89.62 119 VAL A O 1
ATOM 935 N N . LEU A 1 120 ? -9.293 -4.417 1.405 1.00 90.75 120 LEU A N 1
ATOM 936 C CA . LEU A 1 120 ? -10.044 -4.676 0.172 1.00 90.75 120 LEU A CA 1
ATOM 937 C C . LEU A 1 120 ? -10.474 -3.378 -0.528 1.00 90.75 120 LEU A C 1
ATOM 939 O O . LEU A 1 120 ? -10.354 -3.286 -1.749 1.00 90.75 120 LEU A O 1
ATOM 943 N N . GLY A 1 121 ? -10.956 -2.391 0.229 1.00 91.69 121 GLY A N 1
ATOM 944 C CA . GLY A 1 121 ? -11.315 -1.077 -0.293 1.00 91.69 121 GLY A CA 1
ATOM 945 C C . GLY A 1 121 ? -10.099 -0.338 -0.842 1.00 91.69 121 GLY A C 1
ATOM 946 O O . GLY A 1 121 ? -10.118 0.045 -2.012 1.00 91.69 121 GLY A O 1
ATOM 947 N N . ALA A 1 122 ? -8.999 -0.291 -0.084 1.00 90.62 122 ALA A N 1
ATOM 948 C CA . ALA A 1 122 ? -7.736 0.303 -0.522 1.00 90.62 122 ALA A CA 1
ATOM 949 C C . ALA A 1 122 ? -7.220 -0.313 -1.834 1.00 90.62 122 ALA A C 1
ATOM 951 O O . ALA A 1 122 ? -6.837 0.414 -2.746 1.00 90.62 122 ALA A O 1
ATOM 952 N N . ILE A 1 123 ? -7.271 -1.644 -1.984 1.00 91.12 123 ILE A N 1
ATOM 953 C CA . ILE A 1 123 ? -6.901 -2.337 -3.233 1.00 91.12 123 ILE A CA 1
ATOM 954 C C . ILE A 1 123 ? -7.729 -1.819 -4.413 1.00 91.12 123 ILE A C 1
ATOM 956 O O . ILE A 1 123 ? -7.173 -1.490 -5.463 1.00 91.12 123 ILE A O 1
ATOM 960 N N . VAL A 1 124 ? -9.052 -1.734 -4.257 1.00 93.69 124 VAL A N 1
ATOM 961 C CA . VAL A 1 124 ? -9.955 -1.274 -5.322 1.00 93.69 124 VAL A CA 1
ATOM 962 C C . VAL A 1 124 ? -9.711 0.199 -5.641 1.00 93.69 124 VAL A C 1
ATOM 964 O O . VAL A 1 124 ? -9.502 0.544 -6.805 1.00 93.69 124 VAL A O 1
ATO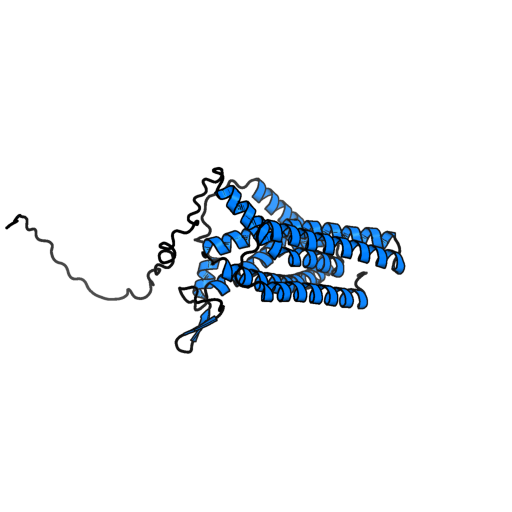M 967 N N . LEU A 1 125 ? -9.702 1.060 -4.621 1.00 93.00 125 LEU A N 1
ATOM 968 C CA . LEU A 1 125 ? -9.515 2.499 -4.784 1.00 93.00 125 LEU A CA 1
ATOM 969 C C . LEU A 1 125 ? -8.162 2.807 -5.417 1.00 93.00 125 LEU A C 1
ATOM 971 O O . LEU A 1 125 ? -8.106 3.573 -6.376 1.00 93.00 125 LEU A O 1
ATOM 975 N N . ARG A 1 126 ? -7.080 2.169 -4.965 1.00 91.81 126 ARG A N 1
ATOM 976 C CA . ARG A 1 126 ? -5.755 2.369 -5.560 1.00 91.81 126 ARG A CA 1
ATOM 977 C C . ARG A 1 126 ? -5.653 1.826 -6.960 1.00 91.81 126 ARG A C 1
ATOM 979 O O . ARG A 1 126 ? -5.072 2.499 -7.796 1.00 91.81 126 ARG A O 1
ATOM 986 N N . THR A 1 127 ? -6.265 0.685 -7.262 1.00 92.62 127 THR A N 1
ATOM 987 C CA . THR A 1 127 ? -6.314 0.196 -8.646 1.00 92.62 127 THR A CA 1
ATOM 988 C C . THR A 1 127 ? -6.958 1.243 -9.561 1.00 92.62 127 THR A C 1
ATOM 990 O O . THR A 1 127 ? -6.395 1.585 -10.600 1.00 92.62 127 THR A O 1
ATOM 993 N N . ILE A 1 128 ? -8.091 1.821 -9.145 1.00 94.06 128 ILE A N 1
ATOM 994 C CA . ILE A 1 128 ? -8.774 2.892 -9.887 1.00 94.06 128 ILE A CA 1
ATOM 995 C C . ILE A 1 128 ? -7.879 4.132 -10.015 1.00 94.06 128 ILE A C 1
ATOM 997 O O . ILE A 1 128 ? -7.720 4.657 -11.116 1.00 94.06 128 ILE A O 1
ATOM 1001 N N . MET A 1 129 ? -7.277 4.593 -8.916 1.00 91.00 129 MET A N 1
ATOM 1002 C CA . MET A 1 129 ? -6.432 5.789 -8.915 1.00 91.00 129 MET A CA 1
ATOM 1003 C C . MET A 1 129 ? -5.135 5.603 -9.709 1.00 91.00 129 MET A C 1
ATOM 1005 O O . MET A 1 129 ? -4.697 6.543 -10.357 1.00 91.00 129 MET A O 1
ATOM 1009 N N . ILE A 1 130 ? -4.539 4.410 -9.716 1.00 91.75 130 ILE A N 1
ATOM 1010 C CA . ILE A 1 130 ? -3.331 4.096 -10.488 1.00 91.75 130 ILE A CA 1
ATOM 1011 C C . ILE A 1 130 ? -3.648 4.094 -11.979 1.00 91.75 130 ILE A C 1
ATOM 1013 O O . ILE A 1 130 ? -2.927 4.720 -12.750 1.00 91.75 130 ILE A O 1
ATOM 1017 N N . PHE A 1 131 ? -4.736 3.451 -12.408 1.00 91.88 131 PHE A N 1
ATOM 1018 C CA . PHE A 1 131 ? -5.124 3.494 -13.820 1.00 91.88 131 PHE A CA 1
ATOM 1019 C C . PHE A 1 131 ? -5.552 4.899 -14.255 1.00 91.88 131 PHE A C 1
ATOM 1021 O O . PHE A 1 131 ? -5.134 5.362 -15.316 1.00 91.88 131 PHE A O 1
ATOM 1028 N N . GLY A 1 132 ? -6.325 5.605 -13.425 1.00 91.12 132 GLY A N 1
ATOM 1029 C CA . GLY A 1 132 ? -6.708 6.994 -13.677 1.00 91.12 132 GLY A CA 1
ATOM 1030 C C . GLY A 1 132 ? -5.504 7.939 -13.713 1.00 91.12 132 GLY A C 1
ATOM 1031 O O . GLY A 1 132 ? -5.405 8.778 -14.605 1.00 91.12 132 GLY A O 1
ATOM 1032 N N . GLY A 1 133 ? -4.557 7.765 -12.791 1.00 87.69 133 GLY A N 1
ATOM 1033 C CA . GLY A 1 133 ? -3.310 8.521 -12.712 1.00 87.69 133 GLY A CA 1
ATOM 1034 C C . GLY A 1 133 ? -2.382 8.228 -13.885 1.00 87.69 133 GLY A C 1
ATOM 1035 O O . GLY A 1 133 ? -1.869 9.159 -14.494 1.00 87.69 133 GLY A O 1
ATOM 1036 N N . SER A 1 134 ? -2.243 6.956 -14.271 1.00 87.44 134 SER A N 1
ATOM 1037 C CA . SER A 1 134 ? -1.499 6.549 -15.466 1.00 87.44 134 SER A CA 1
ATOM 1038 C C . SER A 1 134 ? -2.067 7.244 -16.698 1.00 87.44 134 SER A C 1
ATOM 1040 O O . SER A 1 134 ? -1.324 7.913 -17.412 1.00 87.44 134 SER A O 1
ATOM 1042 N N . TRP A 1 135 ? -3.390 7.180 -16.892 1.00 88.19 135 TRP A N 1
ATOM 1043 C CA . TRP A 1 135 ? -4.072 7.879 -17.979 1.00 88.19 135 TRP A CA 1
ATOM 1044 C C . TRP A 1 135 ? -3.820 9.391 -17.942 1.00 88.19 135 TRP A C 1
ATOM 1046 O O . TRP A 1 135 ? -3.449 9.968 -18.961 1.00 88.19 135 TRP A O 1
ATOM 1056 N N . LEU A 1 136 ? -3.937 10.029 -16.777 1.00 87.25 136 LEU A N 1
ATOM 1057 C CA . LEU A 1 136 ? -3.721 11.468 -16.626 1.00 87.25 136 LEU A CA 1
ATOM 1058 C C . LEU A 1 136 ? -2.282 11.882 -16.972 1.00 87.25 136 LEU A C 1
ATOM 1060 O O . LEU A 1 136 ? -2.080 12.839 -17.717 1.00 87.25 136 LEU A O 1
ATOM 1064 N N . ILE A 1 137 ? -1.289 11.137 -16.484 1.00 84.62 137 ILE A N 1
ATOM 1065 C CA . ILE A 1 137 ? 0.134 11.419 -16.717 1.00 84.62 137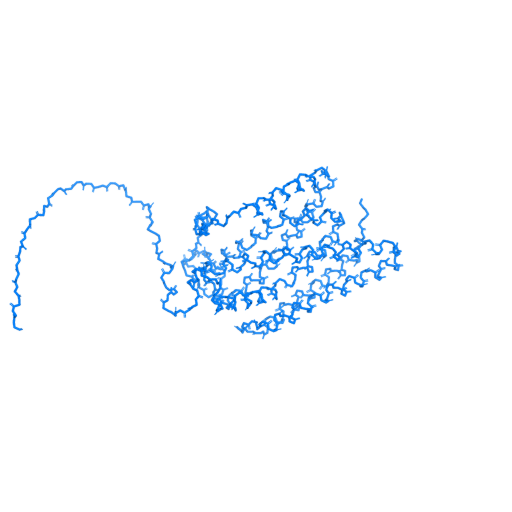 ILE A CA 1
ATOM 1066 C C . ILE A 1 137 ? 0.495 11.239 -18.192 1.00 84.62 137 ILE A C 1
ATOM 1068 O O . ILE A 1 137 ? 1.290 12.016 -18.707 1.00 84.62 137 ILE A O 1
ATOM 1072 N N . THR A 1 138 ? -0.139 10.297 -18.907 1.00 81.44 138 THR A N 1
ATOM 1073 C CA . THR A 1 138 ? 0.080 10.157 -20.361 1.00 81.44 138 THR A CA 1
ATOM 1074 C C . THR A 1 138 ? -0.294 11.403 -21.156 1.00 81.44 138 THR A C 1
ATOM 1076 O O . THR A 1 138 ? 0.242 11.617 -22.239 1.00 81.44 138 THR A O 1
ATOM 1079 N N . GLN A 1 139 ? -1.247 12.192 -20.653 1.00 85.75 139 GLN A N 1
ATOM 1080 C CA . GLN A 1 139 ? -1.731 13.399 -21.319 1.00 85.75 139 GLN A CA 1
ATOM 1081 C C . GLN A 1 139 ? -1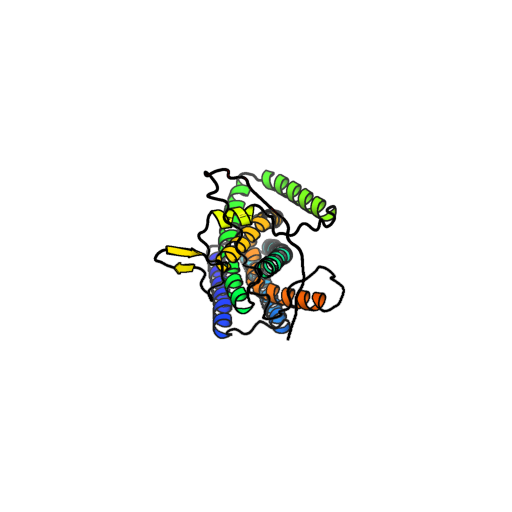.028 14.656 -20.794 1.00 85.75 139 GLN A C 1
ATOM 1083 O O . GLN A 1 139 ? -0.881 15.635 -21.523 1.00 85.75 139 GLN A O 1
ATOM 1088 N N . PHE A 1 140 ? -0.590 14.636 -19.533 1.00 86.94 140 PHE A N 1
ATOM 1089 C CA . PHE A 1 140 ? -0.057 15.800 -18.833 1.00 86.94 140 PHE A CA 1
ATOM 1090 C C . PHE A 1 140 ? 1.212 15.448 -18.050 1.00 86.94 140 PHE A C 1
ATOM 1092 O O . PHE A 1 140 ? 1.220 15.466 -16.822 1.00 86.94 140 PHE A O 1
ATOM 1099 N N . GLU A 1 141 ? 2.315 15.175 -18.746 1.00 81.44 141 GLU A N 1
ATOM 1100 C CA . GLU A 1 141 ? 3.592 14.830 -18.095 1.00 81.44 141 GLU A CA 1
ATOM 1101 C C . GLU A 1 141 ? 4.106 15.938 -17.157 1.00 81.44 141 GLU A C 1
ATOM 1103 O O . GLU A 1 141 ? 4.683 15.653 -16.108 1.00 81.44 141 GLU A O 1
ATOM 1108 N N . TRP A 1 142 ? 3.822 17.210 -17.471 1.00 88.50 142 TRP A N 1
ATOM 1109 C CA . TRP A 1 142 ? 4.202 18.353 -16.631 1.00 88.50 142 TRP A CA 1
ATOM 1110 C C . TRP A 1 142 ? 3.586 18.307 -15.223 1.00 88.50 142 TRP A C 1
ATOM 1112 O O . TRP A 1 142 ? 4.102 18.938 -14.297 1.00 88.50 142 TRP A O 1
ATOM 1122 N N . LEU A 1 143 ? 2.506 17.538 -15.047 1.00 86.19 143 LEU A N 1
ATOM 1123 C CA . LEU A 1 143 ? 1.837 17.344 -13.768 1.00 86.19 143 LEU A CA 1
ATOM 1124 C C . LEU A 1 143 ? 2.754 16.661 -12.742 1.00 86.19 143 LEU A C 1
ATOM 1126 O O . LEU A 1 143 ? 2.647 16.949 -11.551 1.00 86.19 143 LEU A O 1
ATOM 1130 N N . LEU A 1 144 ? 3.705 15.827 -13.184 1.00 84.94 144 LEU A N 1
ATOM 1131 C CA . LEU A 1 144 ? 4.699 15.221 -12.293 1.00 84.94 144 LEU A CA 1
ATOM 1132 C C . LEU A 1 144 ? 5.573 16.276 -11.606 1.00 84.94 144 LEU A C 1
ATOM 1134 O O . LEU A 1 144 ? 5.874 16.135 -10.424 1.00 84.94 144 LEU A O 1
ATOM 1138 N N . TYR A 1 145 ? 5.926 17.368 -12.293 1.00 89.31 145 TYR A N 1
ATOM 1139 C CA . TYR A 1 145 ? 6.687 18.460 -11.676 1.00 89.31 145 TYR A CA 1
ATOM 1140 C C . TYR A 1 145 ? 5.864 19.205 -10.623 1.00 89.31 145 TYR A C 1
ATOM 1142 O O . TYR A 1 145 ? 6.397 19.570 -9.576 1.00 89.31 145 TYR A O 1
ATOM 1150 N N . VAL A 1 146 ? 4.562 19.393 -10.866 1.00 90.38 146 VAL A N 1
ATOM 1151 C CA . VAL A 1 146 ? 3.645 20.000 -9.887 1.00 90.38 146 VAL A CA 1
ATOM 1152 C C . VAL A 1 146 ? 3.528 19.122 -8.650 1.00 90.38 146 VAL A C 1
ATOM 1154 O O . VAL A 1 146 ? 3.667 19.623 -7.536 1.00 90.38 146 VAL A O 1
ATOM 1157 N N . PHE A 1 147 ? 3.318 17.817 -8.831 1.00 87.50 147 PHE A N 1
ATOM 1158 C CA . PHE A 1 147 ? 3.264 16.886 -7.711 1.00 87.50 147 PHE A CA 1
ATOM 1159 C C . PHE A 1 147 ? 4.596 16.800 -6.966 1.00 87.50 147 PHE A C 1
ATOM 1161 O O . PHE A 1 147 ? 4.595 16.789 -5.741 1.00 87.50 147 PHE A O 1
ATOM 1168 N N . GLY A 1 148 ? 5.730 16.820 -7.667 1.00 86.75 148 GLY A N 1
ATOM 1169 C CA . GLY A 1 148 ? 7.051 16.864 -7.039 1.00 86.75 148 GLY A CA 1
ATOM 1170 C C . GLY A 1 148 ? 7.256 18.123 -6.191 1.00 86.75 148 GLY A C 1
ATOM 1171 O O . GLY A 1 148 ? 7.714 18.035 -5.054 1.00 86.75 148 GLY A O 1
ATOM 1172 N N . ALA A 1 149 ? 6.856 19.293 -6.699 1.00 90.12 149 ALA A N 1
ATOM 1173 C CA . ALA A 1 149 ? 6.893 20.540 -5.937 1.00 90.12 149 ALA A CA 1
ATOM 1174 C C . ALA A 1 149 ? 5.948 20.503 -4.724 1.00 90.12 149 ALA A C 1
ATOM 1176 O O . ALA A 1 149 ? 6.310 20.973 -3.645 1.00 90.12 149 ALA A O 1
ATOM 1177 N N . PHE A 1 150 ? 4.761 19.913 -4.884 1.00 87.19 150 PHE A N 1
ATOM 1178 C CA . PHE A 1 150 ? 3.807 19.707 -3.798 1.00 87.19 150 PHE A CA 1
ATOM 1179 C C . PHE A 1 150 ? 4.376 18.792 -2.704 1.00 87.19 150 PHE A C 1
ATOM 1181 O O . PHE A 1 150 ? 4.357 19.181 -1.541 1.00 87.19 150 PHE A O 1
ATOM 1188 N N . LEU A 1 151 ? 4.955 17.645 -3.072 1.00 85.12 151 LEU A N 1
ATOM 1189 C CA . LEU A 1 151 ? 5.608 16.706 -2.153 1.00 85.12 151 LEU A CA 1
ATOM 1190 C C . LEU A 1 151 ? 6.790 17.336 -1.410 1.00 85.12 151 LEU A C 1
ATOM 1192 O O . LEU A 1 151 ? 6.975 17.124 -0.213 1.00 85.12 151 LEU A O 1
ATOM 1196 N N . LEU A 1 152 ? 7.594 18.143 -2.106 1.00 87.44 152 LEU A N 1
ATOM 1197 C CA . LEU A 1 152 ? 8.687 18.875 -1.475 1.00 87.44 152 LEU A CA 1
ATOM 1198 C C . LEU A 1 152 ? 8.144 19.886 -0.460 1.00 87.44 152 LEU A C 1
ATOM 1200 O O . LEU A 1 152 ? 8.652 19.985 0.656 1.00 87.44 152 LEU A O 1
ATOM 1204 N N . PHE A 1 153 ? 7.094 20.621 -0.829 1.00 88.12 153 PHE A N 1
ATOM 1205 C CA . PHE A 1 153 ? 6.448 21.575 0.062 1.00 88.12 153 PHE A CA 1
ATOM 1206 C C . PHE A 1 153 ? 5.852 20.894 1.300 1.00 88.12 153 PHE A C 1
ATOM 1208 O O . PHE A 1 153 ? 6.067 21.380 2.411 1.00 88.12 153 PHE A O 1
ATOM 1215 N N . THR A 1 154 ? 5.135 19.777 1.143 1.00 79.88 154 THR A N 1
ATOM 1216 C CA . THR A 1 154 ? 4.561 19.035 2.274 1.00 79.88 154 THR A CA 1
ATOM 1217 C C . THR A 1 154 ? 5.654 18.456 3.164 1.00 79.88 154 THR A C 1
ATOM 1219 O O . THR A 1 154 ? 5.595 18.657 4.375 1.00 79.88 154 THR A O 1
ATOM 1222 N N . GLY A 1 155 ? 6.699 17.858 2.583 1.00 80.94 155 GLY A N 1
ATOM 1223 C CA . GLY A 1 155 ? 7.857 17.351 3.319 1.00 80.94 155 GLY A CA 1
ATOM 1224 C C . GLY A 1 155 ? 8.583 18.437 4.120 1.00 80.94 155 GLY A C 1
ATOM 1225 O O . GLY A 1 155 ? 8.827 18.263 5.313 1.00 80.94 155 GLY A O 1
ATOM 1226 N N . ILE A 1 156 ? 8.859 19.599 3.511 1.00 87.62 156 ILE A N 1
ATOM 1227 C CA . ILE A 1 156 ? 9.473 20.749 4.202 1.00 87.62 156 ILE A CA 1
ATOM 1228 C C . ILE A 1 156 ? 8.553 21.269 5.307 1.00 87.62 156 ILE A C 1
ATOM 1230 O O . ILE A 1 156 ? 9.004 21.525 6.423 1.00 87.62 156 ILE A O 1
ATOM 1234 N N . LYS A 1 157 ? 7.257 21.417 5.022 1.00 83.12 157 LYS A N 1
ATOM 1235 C CA . LYS A 1 157 ? 6.278 21.871 6.011 1.00 83.12 157 LYS A CA 1
ATOM 1236 C C . LYS A 1 157 ? 6.223 20.924 7.207 1.00 83.12 157 LYS A C 1
ATOM 1238 O O . LYS A 1 157 ? 6.171 21.407 8.329 1.00 83.12 157 LYS A O 1
ATOM 1243 N N . MET A 1 158 ? 6.250 19.611 6.984 1.00 75.56 158 MET A N 1
ATOM 1244 C CA . MET A 1 158 ? 6.286 18.612 8.055 1.00 75.56 158 MET A CA 1
ATOM 1245 C C . MET A 1 158 ? 7.583 18.691 8.861 1.00 75.56 158 MET A C 1
ATOM 1247 O O . MET A 1 158 ? 7.529 18.656 10.083 1.00 75.56 158 MET A O 1
ATOM 1251 N N . ALA A 1 159 ? 8.732 18.874 8.204 1.00 83.12 159 ALA A N 1
ATOM 1252 C CA . ALA A 1 159 ? 10.022 19.006 8.882 1.00 83.12 159 ALA A CA 1
ATOM 1253 C C . ALA A 1 159 ? 10.135 20.282 9.740 1.00 83.12 159 ALA A C 1
ATOM 1255 O O . ALA A 1 159 ? 10.863 20.300 10.730 1.00 83.12 159 ALA A O 1
ATOM 1256 N N . LEU A 1 160 ? 9.435 21.354 9.355 1.00 86.88 160 LEU A N 1
ATOM 1257 C CA . LEU A 1 160 ? 9.443 22.642 10.056 1.00 86.88 160 LEU A CA 1
ATOM 1258 C C . LEU A 1 160 ? 8.262 22.824 11.022 1.00 86.88 160 LEU A C 1
ATOM 1260 O O . LEU A 1 160 ? 8.257 23.780 11.801 1.00 86.88 160 LEU A O 1
ATOM 1264 N N . ALA A 1 161 ? 7.258 21.947 10.971 1.00 76.06 161 ALA A N 1
ATOM 1265 C CA . ALA A 1 161 ? 6.114 22.001 11.866 1.00 76.06 161 ALA A CA 1
ATOM 1266 C C . ALA A 1 161 ? 6.552 21.633 13.289 1.00 76.06 161 ALA A C 1
ATOM 1268 O O . ALA A 1 161 ? 7.078 20.550 13.534 1.00 76.06 161 ALA A O 1
ATOM 1269 N N . LYS A 1 162 ? 6.314 22.541 14.237 1.00 57.06 162 LYS A N 1
ATOM 1270 C CA . LYS A 1 162 ? 6.344 22.215 15.665 1.00 57.06 162 LYS A CA 1
ATOM 1271 C C . LYS A 1 162 ? 5.014 21.562 16.028 1.00 57.06 162 LYS A C 1
ATOM 1273 O O . LYS A 1 162 ? 3.982 21.976 15.506 1.00 57.06 162 LYS A O 1
ATOM 1278 N N . GLU A 1 163 ? 5.063 20.528 16.863 1.00 54.03 163 GLU A N 1
ATOM 1279 C CA . GLU A 1 163 ? 3.891 19.787 17.332 1.00 54.03 163 GLU A CA 1
ATOM 1280 C C . GLU A 1 163 ? 2.902 20.740 18.020 1.00 54.03 163 GLU A C 1
ATOM 1282 O O . GLU A 1 163 ? 3.081 21.108 19.177 1.00 54.03 163 GLU A O 1
ATOM 1287 N N . ASP A 1 164 ? 1.873 21.173 17.290 1.00 44.22 164 ASP A N 1
ATOM 1288 C CA . ASP A 1 164 ? 0.718 21.842 17.878 1.00 44.22 164 ASP A CA 1
ATOM 1289 C C . ASP A 1 164 ? -0.286 20.771 18.303 1.00 44.22 164 ASP A C 1
ATOM 1291 O O . ASP A 1 164 ? -0.862 20.054 17.478 1.00 44.22 164 ASP A O 1
ATOM 1295 N N . ASP A 1 165 ? -0.495 20.707 19.614 1.00 44.81 165 ASP A N 1
ATOM 1296 C CA . ASP A 1 165 ? -1.285 19.738 20.375 1.00 44.81 165 ASP A CA 1
ATOM 1297 C C . ASP A 1 165 ? -2.808 19.925 20.172 1.00 44.81 165 ASP A C 1
ATOM 1299 O O . ASP A 1 165 ? -3.614 20.019 21.100 1.00 44.81 165 ASP A O 1
ATOM 1303 N N . THR A 1 166 ? -3.237 20.057 18.916 1.00 41.03 166 THR A N 1
ATOM 1304 C CA . THR A 1 166 ? -4.649 20.215 18.561 1.00 41.03 166 THR A CA 1
ATOM 1305 C C . THR A 1 166 ? -5.280 18.845 18.353 1.00 41.03 166 THR A C 1
ATOM 1307 O O . THR A 1 166 ? -5.178 18.214 17.298 1.00 41.03 166 THR A O 1
ATOM 1310 N N . GLY A 1 167 ? -5.953 18.372 19.404 1.00 44.03 167 GLY A N 1
ATOM 1311 C CA . GLY A 1 167 ? -6.712 17.129 19.401 1.00 44.03 167 GLY A CA 1
ATOM 1312 C C . GLY A 1 167 ? -7.596 16.987 18.156 1.00 44.03 167 GLY A C 1
ATOM 1313 O O . GLY A 1 167 ? -8.373 17.870 17.798 1.00 44.03 167 GLY A O 1
ATOM 1314 N N . ILE A 1 168 ? -7.515 15.816 17.517 1.00 47.50 168 ILE A N 1
ATOM 1315 C CA . ILE A 1 168 ? -8.220 15.414 16.280 1.00 47.50 168 ILE A CA 1
ATOM 1316 C C . ILE A 1 168 ? -9.760 15.573 16.367 1.00 47.50 168 ILE 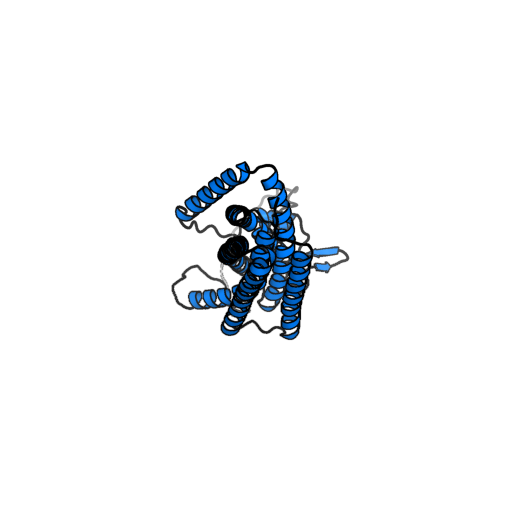A C 1
ATOM 1318 O O . ILE A 1 168 ? -10.459 15.519 15.351 1.00 47.50 168 ILE A O 1
ATOM 1322 N N . GLY A 1 169 ? -10.292 15.808 17.569 1.00 44.91 169 GLY A N 1
ATOM 1323 C CA . GLY A 1 169 ? -11.713 15.833 17.898 1.00 44.91 169 GLY A CA 1
ATOM 1324 C C . GLY A 1 169 ? -12.557 16.943 17.268 1.00 44.91 169 GLY A C 1
ATOM 1325 O O . GLY A 1 169 ? -13.772 16.772 17.234 1.00 44.91 169 GLY A O 1
ATOM 1326 N N . ASP A 1 170 ? -11.963 18.009 16.721 1.00 43.03 170 ASP A N 1
ATOM 1327 C CA . ASP A 1 170 ? -12.716 19.146 16.152 1.00 43.03 170 ASP A CA 1
ATOM 1328 C C . ASP A 1 170 ? -12.688 19.227 14.613 1.00 43.03 170 ASP A C 1
ATOM 1330 O O . ASP A 1 170 ? -13.098 20.222 14.008 1.00 43.03 170 ASP A O 1
ATOM 1334 N N . LYS A 1 171 ? -12.229 18.169 13.927 1.00 60.84 171 LYS A N 1
ATOM 1335 C CA . LYS A 1 171 ? -12.097 18.211 12.464 1.00 60.84 171 LYS A CA 1
ATOM 1336 C C . LYS A 1 171 ? -13.476 18.282 11.767 1.00 60.84 171 LYS A C 1
ATOM 1338 O O . LYS A 1 171 ? -14.321 17.401 11.966 1.00 60.84 171 LYS A O 1
ATOM 1343 N N . PRO A 1 172 ? -13.698 19.261 10.863 1.00 60.78 172 PRO A N 1
ATOM 1344 C CA . PRO A 1 172 ? -14.983 19.506 10.191 1.00 60.78 172 PRO A CA 1
ATOM 1345 C C . PRO A 1 172 ? -15.509 18.302 9.398 1.00 60.78 172 PRO A C 1
ATOM 1347 O O . PRO A 1 172 ? -16.718 18.138 9.247 1.00 60.78 172 PRO A O 1
ATOM 1350 N N . LEU A 1 173 ? -14.610 17.421 8.957 1.00 64.31 173 LEU A N 1
ATOM 1351 C CA . LEU A 1 173 ? -14.927 16.184 8.249 1.00 64.31 173 LEU A CA 1
ATOM 1352 C C . LEU A 1 173 ? -15.759 15.204 9.093 1.00 64.31 173 LEU A C 1
ATOM 1354 O O . LEU A 1 173 ? -16.738 14.647 8.599 1.00 64.31 173 LEU A O 1
ATOM 1358 N N . VAL A 1 174 ? -15.419 15.026 10.376 1.00 64.50 174 VAL A N 1
ATOM 1359 C CA . VAL A 1 174 ? -16.169 14.129 11.272 1.00 64.50 174 VAL A CA 1
ATOM 1360 C C . VAL A 1 174 ? -17.574 14.685 11.480 1.00 64.50 174 VAL A C 1
ATOM 1362 O O . VAL A 1 174 ? -18.557 13.957 11.358 1.00 64.50 174 VAL A O 1
ATOM 1365 N N . ARG A 1 175 ? -17.685 15.997 11.712 1.00 66.31 175 ARG A N 1
ATOM 1366 C CA . ARG A 1 175 ? -18.969 16.684 11.890 1.00 66.31 175 ARG A CA 1
ATOM 1367 C C . ARG A 1 175 ? -19.843 16.629 10.632 1.00 66.31 175 ARG A C 1
ATOM 1369 O O . ARG A 1 175 ? -21.051 16.439 10.752 1.00 66.31 175 ARG A O 1
ATOM 1376 N N . TRP A 1 176 ? -19.245 16.740 9.445 1.00 73.12 176 TRP A N 1
ATOM 1377 C CA . TRP A 1 176 ? -19.949 16.605 8.168 1.00 73.12 176 TRP A CA 1
ATOM 1378 C C . TRP A 1 176 ? -20.486 15.182 7.959 1.00 73.12 176 TRP A C 1
ATOM 1380 O O . TRP A 1 176 ? -21.675 15.015 7.691 1.00 73.12 176 TRP A O 1
ATOM 1390 N N . LEU A 1 177 ? -19.659 14.155 8.189 1.00 67.12 177 LEU A N 1
ATOM 1391 C CA . LEU A 1 177 ? -20.078 12.752 8.075 1.00 67.12 177 LEU A CA 1
ATOM 1392 C C . LEU A 1 177 ? -21.185 12.396 9.077 1.00 67.12 177 LEU A C 1
ATOM 1394 O O . LEU A 1 177 ? -22.162 11.749 8.697 1.00 67.12 177 LEU A O 1
ATOM 1398 N N . ARG A 1 178 ? -21.092 12.870 10.333 1.00 65.94 178 ARG A N 1
ATOM 1399 C CA . ARG A 1 178 ? -22.167 12.681 11.329 1.00 65.94 178 ARG A CA 1
ATOM 1400 C C . ARG A 1 178 ? -23.467 13.393 10.956 1.00 65.94 178 ARG A C 1
ATOM 1402 O O . ARG A 1 178 ? -24.532 12.933 11.345 1.00 65.94 178 ARG A O 1
ATOM 1409 N N . GLY A 1 179 ? -23.389 14.496 10.214 1.00 63.81 179 GLY A N 1
ATOM 1410 C CA . GLY A 1 179 ? -24.563 15.213 9.719 1.00 63.81 179 GLY A CA 1
ATOM 1411 C C . GLY A 1 179 ? -25.238 14.542 8.518 1.00 63.81 179 GLY A C 1
ATOM 1412 O O . GLY A 1 179 ? -26.439 14.720 8.332 1.00 63.81 179 GLY A O 1
ATOM 1413 N N . HIS A 1 180 ? -24.488 13.780 7.713 1.00 70.62 180 HIS A N 1
ATOM 1414 C CA . HIS A 1 180 ? -24.991 13.162 6.480 1.00 70.62 180 HIS A CA 1
ATOM 1415 C C . HIS A 1 180 ? -25.429 11.696 6.649 1.00 70.62 180 HIS A C 1
ATOM 1417 O O . HIS A 1 180 ? -26.229 11.198 5.858 1.00 70.62 180 HIS A O 1
ATOM 1423 N N . LEU A 1 181 ? -24.935 10.999 7.678 1.00 64.00 181 LEU A N 1
ATOM 1424 C CA . LEU A 1 181 ? -25.262 9.598 7.952 1.00 64.00 181 LEU A CA 1
ATOM 1425 C C . LEU A 1 181 ? -26.169 9.462 9.179 1.00 64.00 181 LEU A C 1
ATOM 1427 O O . LEU A 1 181 ? -25.870 9.976 10.254 1.00 64.00 181 LEU A O 1
ATOM 1431 N N . ARG A 1 182 ? -27.257 8.692 9.043 1.00 68.56 182 ARG A N 1
ATOM 1432 C CA . ARG A 1 182 ? -28.078 8.256 10.184 1.00 68.56 182 ARG A CA 1
ATOM 1433 C C . ARG A 1 182 ? -27.292 7.219 10.979 1.00 68.56 182 ARG A C 1
ATOM 1435 O O . ARG A 1 182 ? -27.208 6.071 10.548 1.00 68.56 182 ARG A O 1
ATOM 1442 N N . MET A 1 183 ? -26.698 7.623 12.097 1.00 62.41 183 MET A N 1
ATOM 1443 C CA . MET A 1 183 ? -25.860 6.745 12.916 1.00 62.41 183 MET A CA 1
ATOM 1444 C C . MET A 1 183 ? -26.524 6.321 14.220 1.00 62.41 183 MET A C 1
ATOM 1446 O O . MET A 1 183 ? -27.340 7.053 14.770 1.00 62.41 183 MET A O 1
ATOM 1450 N N . THR A 1 184 ? -26.165 5.126 14.689 1.00 64.31 184 THR A N 1
ATOM 1451 C CA . THR A 1 184 ? -26.433 4.694 16.068 1.00 64.31 184 THR A CA 1
ATOM 1452 C C . THR A 1 184 ? -25.331 5.195 17.003 1.00 64.31 184 THR A C 1
ATOM 1454 O O . THR A 1 184 ? -24.165 5.279 16.608 1.00 64.31 184 THR A O 1
ATOM 1457 N N . ASP A 1 185 ? -25.703 5.514 18.242 1.00 60.91 185 ASP A N 1
ATOM 1458 C CA . ASP A 1 185 ? -24.789 6.021 19.266 1.00 60.91 185 ASP A CA 1
ATOM 1459 C C . ASP A 1 185 ? -23.910 4.922 19.876 1.00 60.91 185 ASP A C 1
ATOM 1461 O O . ASP A 1 185 ? -22.899 5.233 20.488 1.00 60.91 185 ASP A O 1
ATOM 1465 N N . LYS A 1 186 ? -24.246 3.634 19.719 1.00 61.12 186 LYS A N 1
ATOM 1466 C CA . LYS A 1 186 ? -23.463 2.525 20.293 1.00 61.12 186 LYS A CA 1
ATOM 1467 C C . LYS A 1 186 ? -22.961 1.560 19.220 1.00 61.12 186 LYS A C 1
ATOM 1469 O O . LYS A 1 186 ? -23.605 1.327 18.197 1.00 61.12 186 LYS A O 1
ATOM 1474 N N . ILE A 1 187 ? -21.789 0.969 19.464 1.00 59.88 187 ILE A N 1
ATOM 1475 C CA . ILE A 1 187 ? -21.255 -0.120 18.638 1.00 59.88 187 ILE A CA 1
ATOM 1476 C C . ILE A 1 187 ? -22.096 -1.375 18.906 1.00 59.88 187 ILE A C 1
ATOM 1478 O O . ILE A 1 187 ? -21.883 -2.093 19.881 1.00 59.88 187 ILE A O 1
ATOM 1482 N N . GLU A 1 188 ? -23.076 -1.633 18.044 1.00 58.41 188 GLU A N 1
ATOM 1483 C CA . GLU A 1 188 ? -23.927 -2.819 18.134 1.00 58.41 188 GLU A CA 1
ATOM 1484 C C . GLU A 1 188 ? -23.315 -4.016 17.388 1.00 58.41 188 GLU A C 1
ATOM 1486 O O . GLU A 1 188 ? -23.598 -4.266 16.212 1.00 58.41 188 GLU A O 1
ATOM 1491 N N . ASN A 1 189 ? -22.522 -4.815 18.108 1.00 63.09 189 ASN A N 1
ATOM 1492 C CA . ASN A 1 189 ? -21.880 -6.041 17.608 1.00 63.09 189 ASN A CA 1
ATOM 1493 C C . ASN A 1 189 ? -20.948 -5.789 16.397 1.00 63.09 189 ASN A C 1
ATOM 1495 O O . ASN A 1 189 ? -20.344 -4.729 16.263 1.00 63.09 189 ASN A O 1
ATOM 1499 N N . GLU A 1 190 ? -20.805 -6.784 15.513 1.00 61.28 190 GLU A N 1
ATOM 1500 C CA . GLU A 1 190 ? -19.937 -6.729 14.329 1.00 61.28 190 GLU A CA 1
ATOM 1501 C C . GLU A 1 190 ? -20.602 -6.136 13.071 1.00 61.28 190 GLU A C 1
ATOM 1503 O O . GLU A 1 190 ? -20.050 -6.221 11.972 1.00 61.28 190 GLU A O 1
ATOM 1508 N N . ARG A 1 191 ? -21.824 -5.602 13.173 1.00 70.31 191 ARG A N 1
ATOM 1509 C CA . ARG A 1 191 ? -22.596 -5.180 11.996 1.00 70.31 191 ARG A CA 1
ATOM 1510 C C . ARG A 1 191 ? -22.242 -3.746 11.593 1.00 70.31 191 ARG A C 1
ATOM 1512 O O . ARG A 1 191 ? -22.201 -2.851 12.427 1.00 70.31 191 ARG A O 1
ATOM 1519 N N . PHE A 1 192 ? -22.029 -3.514 10.296 1.00 71.69 192 PHE A N 1
ATOM 1520 C CA . PHE A 1 192 ? -21.829 -2.165 9.734 1.00 71.69 192 PHE A CA 1
ATOM 1521 C C . PHE A 1 192 ? -23.137 -1.378 9.595 1.00 71.69 192 PHE A C 1
ATOM 1523 O O . PHE A 1 192 ? -23.142 -0.150 9.645 1.00 71.69 192 PHE A O 1
ATOM 1530 N N . PHE A 1 193 ? -24.249 -2.098 9.454 1.00 77.12 193 PHE A N 1
ATOM 1531 C CA . PHE A 1 193 ? -25.585 -1.532 9.390 1.00 77.12 193 PHE A CA 1
ATOM 1532 C C . PHE A 1 193 ? -26.505 -2.263 10.354 1.00 77.12 193 PHE A C 1
ATOM 1534 O O . PHE A 1 193 ? -26.477 -3.494 10.445 1.00 77.12 193 PHE A O 1
ATOM 1541 N N . VAL A 1 194 ? -27.360 -1.506 11.027 1.00 75.06 194 VAL A N 1
ATOM 1542 C CA . VAL A 1 194 ? -28.418 -2.038 11.882 1.00 75.06 194 VAL A CA 1
ATOM 1543 C C . VAL A 1 194 ? -29.737 -1.443 11.418 1.00 75.06 194 VAL A C 1
ATOM 1545 O O . VAL A 1 194 ? -29.822 -0.255 11.118 1.00 75.06 194 VAL A O 1
ATOM 1548 N N . ARG A 1 195 ? -30.778 -2.271 11.317 1.00 73.25 195 ARG A N 1
ATOM 1549 C CA . ARG A 1 195 ? -32.136 -1.773 11.092 1.00 73.25 195 ARG A CA 1
ATOM 1550 C C . ARG A 1 195 ? -32.796 -1.533 12.441 1.00 73.25 195 ARG A C 1
ATOM 1552 O O . ARG A 1 195 ? -32.971 -2.480 13.199 1.00 73.25 195 ARG A O 1
ATOM 1559 N N . GLN A 1 196 ? -33.186 -0.292 12.704 1.00 69.75 196 GLN A N 1
ATOM 1560 C CA . GLN A 1 196 ? -34.003 0.078 13.858 1.00 69.75 196 GLN A CA 1
ATOM 1561 C C . GLN A 1 196 ? -35.272 0.761 13.343 1.00 69.75 196 GLN A C 1
ATOM 1563 O O . GLN A 1 196 ? -35.203 1.636 12.482 1.00 69.75 196 GLN A O 1
ATOM 1568 N N . ASN A 1 197 ? -36.441 0.325 13.819 1.00 63.50 197 ASN A N 1
ATOM 1569 C CA . ASN A 1 197 ? -37.749 0.884 13.441 1.00 63.50 197 ASN A CA 1
ATOM 1570 C C . ASN A 1 197 ? -37.986 0.981 11.916 1.00 63.50 197 ASN A C 1
ATOM 1572 O O . ASN A 1 197 ? -38.516 1.970 11.418 1.00 63.50 197 ASN A O 1
ATOM 1576 N N . GLY A 1 198 ? -37.554 -0.031 11.152 1.00 72.88 198 GLY A N 1
ATOM 1577 C CA . GLY A 1 198 ? -37.715 -0.081 9.690 1.00 72.88 198 GLY A CA 1
ATOM 1578 C C . GLY A 1 198 ? -36.734 0.787 8.888 1.00 72.88 198 GLY A C 1
ATOM 1579 O O . GLY A 1 198 ? -36.718 0.705 7.661 1.00 72.88 198 GLY A O 1
ATOM 1580 N N . LEU A 1 199 ? -35.875 1.564 9.551 1.00 68.38 199 LEU A N 1
ATOM 1581 C CA . LEU A 1 199 ? -34.874 2.429 8.928 1.00 68.38 199 LEU A CA 1
ATOM 1582 C C . LEU A 1 199 ? -33.465 1.842 9.095 1.00 68.38 199 LEU A C 1
ATOM 1584 O O . LEU A 1 199 ? -33.155 1.210 10.105 1.00 68.38 199 LEU A O 1
ATOM 1588 N N . LEU A 1 200 ? -32.610 2.027 8.086 1.00 77.94 200 LEU A N 1
ATOM 1589 C CA . LEU A 1 200 ? -31.217 1.578 8.106 1.00 77.94 200 LEU A CA 1
ATOM 1590 C C . LEU A 1 200 ? -30.339 2.633 8.793 1.00 77.94 200 LEU A C 1
ATOM 1592 O O . LEU A 1 200 ? -30.301 3.782 8.353 1.00 77.94 200 LEU A O 1
ATOM 1596 N N . TYR A 1 201 ? -29.628 2.226 9.840 1.00 75.06 201 TYR A N 1
ATOM 1597 C CA . TYR A 1 201 ? -28.658 3.039 10.566 1.00 75.06 201 TYR A CA 1
ATOM 1598 C C . TYR A 1 201 ? -27.246 2.511 10.315 1.00 75.06 201 TYR A C 1
ATOM 1600 O O . TYR A 1 201 ? -27.004 1.302 10.346 1.00 75.06 201 TYR A O 1
ATOM 1608 N N . ALA A 1 202 ? -26.314 3.426 10.071 1.00 78.81 202 ALA A N 1
ATOM 1609 C CA . ALA A 1 202 ? -24.886 3.148 10.014 1.00 78.81 202 ALA A CA 1
ATOM 1610 C C . ALA A 1 202 ? -24.326 3.013 11.436 1.00 78.81 202 ALA A C 1
ATOM 1612 O O . ALA A 1 202 ? -24.649 3.809 12.319 1.00 78.81 202 ALA A O 1
ATOM 1613 N N . THR A 1 203 ? -23.480 2.017 11.680 1.00 81.44 203 THR A N 1
ATOM 1614 C CA . THR A 1 203 ? -22.785 1.906 12.968 1.00 81.44 203 THR A CA 1
ATOM 1615 C C . THR A 1 203 ? -21.504 2.742 12.976 1.00 81.44 203 THR A C 1
ATOM 1617 O O . THR A 1 203 ? -20.945 3.021 11.909 1.00 81.44 203 THR A O 1
ATOM 1620 N N . PRO A 1 204 ? -20.973 3.105 14.159 1.00 77.19 204 PRO A N 1
ATOM 1621 C CA . PRO A 1 204 ? -19.670 3.763 14.260 1.00 77.19 204 PRO A CA 1
ATOM 1622 C C . PRO A 1 204 ? -18.545 2.982 13.561 1.00 77.19 204 PRO A C 1
ATOM 1624 O O . PRO A 1 204 ? -17.599 3.580 13.062 1.00 77.19 204 PRO A O 1
ATOM 1627 N N . LEU A 1 205 ? -18.674 1.655 13.443 1.00 81.31 205 LEU A N 1
ATOM 1628 C CA . LEU A 1 205 ? -17.716 0.808 12.730 1.00 81.31 205 LEU A CA 1
ATOM 1629 C C . LEU A 1 205 ? -17.647 1.128 11.227 1.00 81.31 205 LEU A C 1
ATOM 1631 O O . LEU A 1 205 ? -16.568 1.084 10.639 1.00 81.31 205 LEU A O 1
ATOM 1635 N N . LEU A 1 206 ? -18.782 1.476 10.609 1.00 84.94 206 LEU A N 1
ATOM 1636 C CA . LEU A 1 206 ? -18.821 1.903 9.209 1.00 84.94 206 LEU A CA 1
ATOM 1637 C C . LEU A 1 206 ? -18.189 3.282 9.036 1.00 84.94 206 LEU A C 1
ATOM 1639 O O . LEU A 1 206 ? -17.461 3.498 8.073 1.00 84.94 206 LEU A O 1
ATOM 1643 N N . LEU A 1 207 ? -18.430 4.200 9.976 1.00 82.81 207 LEU A N 1
ATOM 1644 C CA . LEU A 1 207 ? -17.795 5.516 9.953 1.00 82.81 207 LEU A CA 1
ATOM 1645 C C . LEU A 1 207 ? -16.269 5.389 10.009 1.00 82.81 207 LEU A C 1
ATOM 1647 O O . LEU A 1 207 ? -15.575 6.037 9.232 1.00 82.81 207 LEU A O 1
ATOM 1651 N N . VAL A 1 208 ? -15.754 4.529 10.890 1.00 86.56 208 VAL A N 1
ATOM 1652 C CA . VAL A 1 208 ? -14.315 4.257 10.984 1.00 86.56 208 VAL A CA 1
ATOM 1653 C C . VAL A 1 208 ? -13.781 3.676 9.677 1.00 86.56 208 VAL A C 1
ATOM 1655 O O . VAL A 1 208 ? -12.752 4.141 9.202 1.00 86.56 208 VAL A O 1
ATOM 1658 N N . LEU A 1 209 ? -14.487 2.717 9.067 1.00 90.31 209 LEU A N 1
ATOM 1659 C CA . LEU A 1 209 ? -14.103 2.164 7.766 1.00 90.31 209 LEU A CA 1
ATOM 1660 C C . LEU A 1 209 ? -14.042 3.254 6.683 1.00 90.31 209 LEU A C 1
ATOM 1662 O O . LEU A 1 209 ? -13.052 3.343 5.973 1.00 90.31 209 LEU A O 1
ATOM 1666 N N . ILE A 1 210 ? -15.048 4.128 6.598 1.00 89.06 210 ILE A N 1
ATOM 1667 C CA . ILE A 1 210 ? -15.060 5.241 5.635 1.00 89.06 210 ILE A CA 1
ATOM 1668 C C . ILE A 1 210 ? -13.879 6.190 5.869 1.00 89.06 210 ILE A C 1
ATOM 1670 O O . ILE A 1 210 ? -13.249 6.630 4.914 1.00 89.06 210 ILE A O 1
ATOM 1674 N N . LEU A 1 211 ? -13.572 6.514 7.128 1.00 88.19 211 LEU A N 1
ATOM 1675 C CA . LEU A 1 211 ? -12.439 7.379 7.464 1.00 88.19 211 LEU A CA 1
ATOM 1676 C C . LEU A 1 211 ? -11.096 6.727 7.119 1.00 88.19 211 LEU A C 1
ATOM 1678 O O . LEU A 1 211 ? -10.198 7.422 6.655 1.00 88.19 211 LEU A O 1
ATOM 1682 N N . VAL A 1 212 ? -10.981 5.410 7.304 1.00 90.44 212 VAL A N 1
ATOM 1683 C CA . VAL A 1 212 ? -9.822 4.615 6.880 1.00 90.44 212 VAL A CA 1
ATOM 1684 C C . VAL A 1 212 ? -9.644 4.691 5.360 1.00 90.44 212 VAL A C 1
ATOM 1686 O O . VAL A 1 212 ? -8.570 5.079 4.907 1.00 90.44 212 VAL A O 1
ATOM 1689 N N . GLU A 1 213 ? -10.690 4.418 4.579 1.00 92.12 213 GLU A N 1
ATOM 1690 C CA . GLU A 1 213 ? -10.643 4.495 3.108 1.00 92.12 213 GLU A CA 1
ATOM 1691 C C . GLU A 1 213 ? -10.308 5.906 2.618 1.00 92.12 213 GLU A C 1
ATOM 1693 O O . GLU A 1 213 ? -9.454 6.099 1.757 1.00 92.12 213 GLU A O 1
ATOM 1698 N N . LEU A 1 214 ? -10.940 6.923 3.208 1.00 90.62 214 LEU A N 1
ATOM 1699 C CA . LEU A 1 214 ? -10.675 8.313 2.859 1.00 90.62 214 LEU A CA 1
ATOM 1700 C C . LEU A 1 214 ? -9.235 8.712 3.191 1.00 90.62 214 LEU A C 1
ATOM 1702 O O . LEU A 1 214 ? -8.615 9.440 2.422 1.00 90.62 214 LEU A O 1
ATOM 1706 N N . SER A 1 215 ? -8.695 8.234 4.314 1.00 88.19 215 SER A N 1
ATOM 1707 C CA . SER A 1 215 ? -7.292 8.471 4.646 1.00 88.19 215 SER A CA 1
ATOM 1708 C C . SER A 1 215 ? -6.349 7.802 3.648 1.00 88.19 215 SER A C 1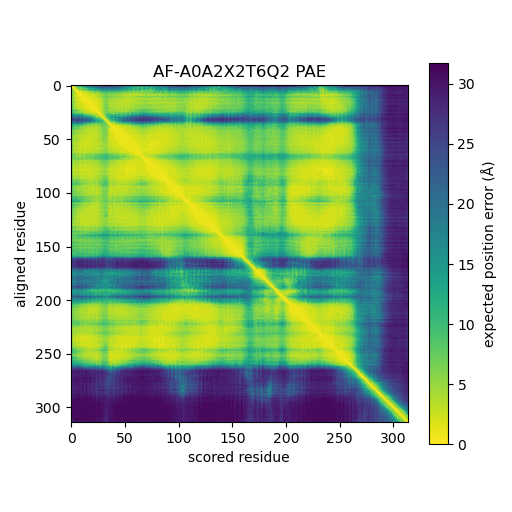
ATOM 1710 O O . SER A 1 215 ? -5.396 8.448 3.231 1.00 88.19 215 SER A O 1
ATOM 1712 N N . ASP A 1 216 ? -6.640 6.577 3.189 1.00 90.44 216 ASP A N 1
ATOM 1713 C CA . ASP A 1 216 ? -5.824 5.910 2.165 1.00 90.44 216 ASP A CA 1
ATOM 1714 C C . ASP A 1 216 ? -5.836 6.687 0.842 1.00 90.44 216 ASP A C 1
ATOM 1716 O O . ASP A 1 216 ? -4.781 6.876 0.246 1.00 90.44 216 ASP A O 1
ATOM 1720 N N . VAL A 1 217 ? -6.987 7.235 0.431 1.00 90.06 217 VAL A N 1
ATOM 1721 C CA . VAL A 1 217 ? -7.082 8.120 -0.747 1.00 90.06 217 VAL A CA 1
ATOM 1722 C C . VAL A 1 217 ? -6.264 9.396 -0.565 1.00 90.06 217 VAL A C 1
ATOM 1724 O O . VAL A 1 217 ? -5.596 9.831 -1.499 1.00 90.06 217 VAL A O 1
ATOM 1727 N N . ILE A 1 218 ? -6.286 9.998 0.626 1.00 88.31 218 ILE A N 1
ATOM 1728 C CA . ILE A 1 218 ? -5.463 11.178 0.919 1.00 88.31 218 ILE A CA 1
ATOM 1729 C C . ILE A 1 218 ? -3.974 10.822 0.820 1.00 88.31 218 ILE A C 1
ATOM 1731 O O . ILE A 1 218 ? -3.230 11.547 0.173 1.00 88.31 218 ILE A O 1
ATOM 1735 N N . PHE A 1 219 ? -3.541 9.689 1.373 1.00 86.69 219 PHE A N 1
ATOM 1736 C CA . PHE A 1 219 ? -2.152 9.226 1.258 1.00 86.69 219 PHE A CA 1
ATOM 1737 C C . PHE A 1 219 ? -1.769 8.774 -0.156 1.00 86.69 219 PHE A C 1
ATOM 1739 O O . PHE A 1 219 ? -0.596 8.817 -0.542 1.00 86.69 219 PHE A O 1
ATOM 1746 N N . ALA A 1 220 ? -2.745 8.368 -0.967 1.00 86.69 220 ALA A N 1
ATOM 1747 C CA . ALA A 1 220 ? -2.539 8.081 -2.379 1.00 86.69 220 ALA A CA 1
ATOM 1748 C C . ALA A 1 220 ? -2.094 9.326 -3.159 1.00 86.69 220 ALA A C 1
ATOM 1750 O O . ALA A 1 220 ? -1.365 9.194 -4.136 1.00 86.69 220 ALA A O 1
ATOM 1751 N N . VAL A 1 221 ? -2.458 10.531 -2.702 1.00 83.31 221 VAL A N 1
ATOM 1752 C CA . VAL A 1 221 ? -2.005 11.795 -3.308 1.00 83.31 221 VAL A CA 1
ATOM 1753 C C . VAL A 1 221 ? -0.486 11.934 -3.252 1.00 83.31 221 VAL A C 1
ATOM 1755 O O . VAL A 1 221 ? 0.095 12.461 -4.195 1.00 83.31 221 VAL A O 1
ATOM 1758 N N . ASP A 1 222 ? 0.153 11.426 -2.198 1.00 83.25 222 ASP A N 1
ATOM 1759 C CA . ASP A 1 222 ? 1.604 11.512 -2.045 1.00 83.25 222 ASP A CA 1
ATOM 1760 C C . ASP A 1 222 ? 2.316 10.301 -2.664 1.00 83.25 222 ASP A C 1
ATOM 1762 O O . ASP A 1 222 ? 3.328 10.434 -3.357 1.00 83.25 222 ASP A O 1
ATOM 1766 N N . SER A 1 223 ? 1.762 9.104 -2.452 1.00 87.31 223 SER A N 1
ATOM 1767 C CA . SER A 1 223 ? 2.369 7.852 -2.925 1.00 87.31 223 SER A CA 1
ATOM 1768 C C . SER A 1 223 ? 2.282 7.666 -4.440 1.00 87.31 223 SER A C 1
ATOM 1770 O O . SER A 1 223 ? 3.258 7.219 -5.040 1.00 87.31 223 SER A O 1
ATOM 1772 N N . ILE A 1 224 ? 1.181 8.067 -5.091 1.00 87.62 224 ILE A N 1
ATOM 1773 C CA . ILE A 1 224 ? 0.990 7.867 -6.537 1.00 87.62 224 ILE A CA 1
ATOM 1774 C C . ILE A 1 224 ? 2.008 8.661 -7.376 1.00 87.62 224 ILE A C 1
ATOM 1776 O O . ILE A 1 224 ? 2.652 8.071 -8.247 1.00 87.62 224 ILE A O 1
ATOM 1780 N N . PRO A 1 225 ? 2.225 9.969 -7.154 1.00 87.75 225 PRO A N 1
ATOM 1781 C CA . PRO A 1 225 ? 3.253 10.686 -7.899 1.00 87.75 225 PRO A CA 1
ATOM 1782 C C . PRO A 1 225 ? 4.662 10.166 -7.610 1.00 87.75 225 PRO A C 1
ATOM 1784 O O . PRO A 1 225 ? 5.482 10.103 -8.525 1.00 87.75 225 PRO A O 1
ATOM 1787 N N . ALA A 1 226 ? 4.935 9.751 -6.368 1.00 89.50 226 ALA A N 1
ATOM 1788 C CA . ALA A 1 226 ? 6.227 9.188 -5.992 1.00 89.50 226 ALA A CA 1
ATOM 1789 C C . ALA A 1 226 ? 6.538 7.897 -6.767 1.00 89.50 226 ALA A C 1
ATOM 1791 O O . ALA A 1 226 ? 7.642 7.754 -7.292 1.00 89.50 226 ALA A O 1
ATOM 1792 N N . ILE A 1 227 ? 5.570 6.982 -6.904 1.00 91.12 227 ILE A N 1
ATOM 1793 C CA . ILE A 1 227 ? 5.774 5.759 -7.690 1.00 91.12 227 ILE A CA 1
ATOM 1794 C C . ILE A 1 227 ? 5.864 6.049 -9.194 1.00 91.12 227 ILE A C 1
ATOM 1796 O O . ILE A 1 227 ? 6.718 5.473 -9.871 1.00 91.12 227 ILE A O 1
ATOM 1800 N N . PHE A 1 228 ? 5.062 6.979 -9.723 1.00 90.69 228 PHE A N 1
ATOM 1801 C CA . PHE A 1 228 ? 5.134 7.346 -11.141 1.00 90.69 228 PHE A CA 1
ATOM 1802 C C . PHE A 1 228 ? 6.444 8.043 -11.531 1.00 90.69 228 PHE A C 1
ATOM 1804 O O . PHE A 1 228 ? 6.842 7.981 -12.693 1.00 90.69 228 PHE A O 1
ATOM 1811 N N . ALA A 1 229 ? 7.144 8.654 -10.571 1.00 89.38 229 ALA A N 1
ATOM 1812 C CA . ALA A 1 229 ? 8.497 9.166 -10.774 1.00 89.38 229 ALA A CA 1
ATOM 1813 C C . ALA A 1 229 ? 9.547 8.047 -10.918 1.00 89.38 229 ALA A C 1
ATOM 1815 O O . ALA A 1 229 ? 10.587 8.265 -11.536 1.00 89.38 229 ALA A O 1
ATOM 1816 N N . VAL A 1 230 ? 9.284 6.854 -10.370 1.00 91.38 230 VAL A N 1
ATOM 1817 C CA . VAL A 1 230 ? 10.152 5.674 -10.525 1.00 91.38 230 VAL A CA 1
ATOM 1818 C C . VAL A 1 230 ? 9.861 4.949 -11.832 1.00 91.38 230 VAL A C 1
ATOM 1820 O O . VAL A 1 230 ? 10.783 4.557 -12.544 1.00 91.38 230 VAL A O 1
ATOM 1823 N N . THR A 1 231 ? 8.584 4.732 -12.144 1.00 91.75 231 THR A N 1
ATOM 1824 C CA . THR A 1 231 ? 8.177 4.036 -13.364 1.00 91.75 231 THR A CA 1
ATOM 1825 C C . THR A 1 231 ? 6.808 4.486 -13.835 1.00 91.75 231 THR A C 1
ATOM 1827 O O . THR A 1 231 ? 5.878 4.661 -13.054 1.00 91.75 231 THR A O 1
ATOM 1830 N N . THR A 1 232 ? 6.670 4.622 -15.148 1.00 88.75 232 THR A N 1
ATOM 1831 C CA . THR A 1 232 ? 5.398 4.929 -15.804 1.00 88.75 232 THR A CA 1
ATOM 1832 C C . THR A 1 232 ? 4.669 3.678 -16.287 1.00 88.75 232 THR A C 1
ATOM 1834 O O . THR A 1 232 ? 3.587 3.797 -16.864 1.00 88.75 232 THR A O 1
ATOM 1837 N N . ASP A 1 233 ? 5.218 2.478 -16.047 1.00 90.75 233 ASP A N 1
ATOM 1838 C CA . ASP A 1 233 ? 4.555 1.225 -16.404 1.00 90.75 233 ASP A CA 1
ATOM 1839 C C . ASP A 1 233 ? 3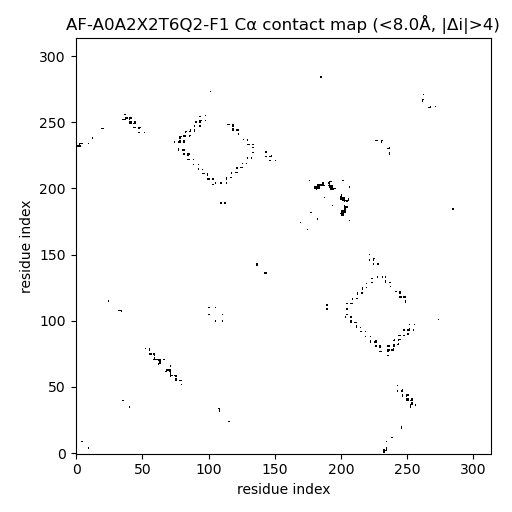.448 0.890 -15.388 1.00 90.75 233 ASP A C 1
ATOM 1841 O O . ASP A 1 233 ? 3.755 0.493 -14.256 1.00 90.75 233 ASP A O 1
ATOM 1845 N N . PRO A 1 234 ? 2.157 0.980 -15.769 1.00 90.62 234 PRO A N 1
ATOM 1846 C CA . PRO A 1 234 ? 1.050 0.742 -14.848 1.00 90.62 234 PRO A CA 1
ATOM 1847 C C . PRO A 1 234 ? 1.055 -0.674 -14.263 1.00 90.62 234 PRO A C 1
ATOM 1849 O O . PRO A 1 234 ? 0.551 -0.868 -13.158 1.00 90.62 234 PRO A O 1
ATOM 1852 N N . PHE A 1 235 ? 1.640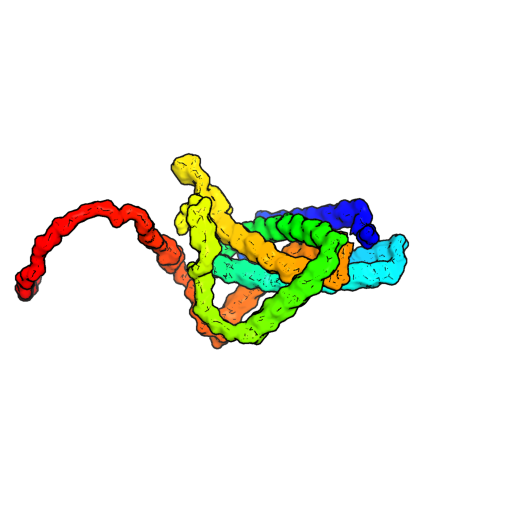 -1.659 -14.958 1.00 92.50 235 PHE A N 1
ATOM 1853 C CA . PHE A 1 235 ? 1.777 -3.011 -14.419 1.00 92.50 235 PHE A CA 1
ATOM 1854 C C . PHE A 1 235 ? 2.693 -3.023 -13.191 1.00 92.50 235 PHE A C 1
ATOM 1856 O O . PHE A 1 235 ? 2.356 -3.618 -12.169 1.00 92.50 235 PHE A O 1
ATOM 1863 N N . ILE A 1 236 ? 3.831 -2.335 -13.249 1.00 94.00 236 ILE A N 1
ATOM 1864 C CA . ILE A 1 236 ? 4.802 -2.311 -12.147 1.00 94.00 236 ILE A CA 1
ATOM 1865 C C . ILE A 1 236 ? 4.292 -1.454 -10.995 1.00 94.00 236 ILE A C 1
ATOM 1867 O O . ILE A 1 236 ? 4.383 -1.868 -9.838 1.00 94.00 236 ILE A O 1
ATOM 1871 N N . VAL A 1 237 ? 3.690 -0.304 -11.312 1.00 93.69 237 VAL A N 1
ATOM 1872 C CA . VAL A 1 237 ? 3.043 0.564 -10.321 1.00 93.69 237 VAL A CA 1
ATOM 1873 C C . VAL A 1 237 ? 1.989 -0.221 -9.540 1.00 93.69 237 VAL A C 1
ATOM 1875 O O . VAL A 1 237 ? 2.035 -0.274 -8.314 1.00 93.69 237 VAL A O 1
ATOM 1878 N N . LEU A 1 238 ? 1.074 -0.904 -10.234 1.00 93.56 238 LEU A N 1
ATOM 1879 C CA . LEU A 1 238 ? 0.013 -1.659 -9.577 1.00 93.56 238 LEU A CA 1
ATOM 1880 C C . LEU A 1 238 ? 0.540 -2.86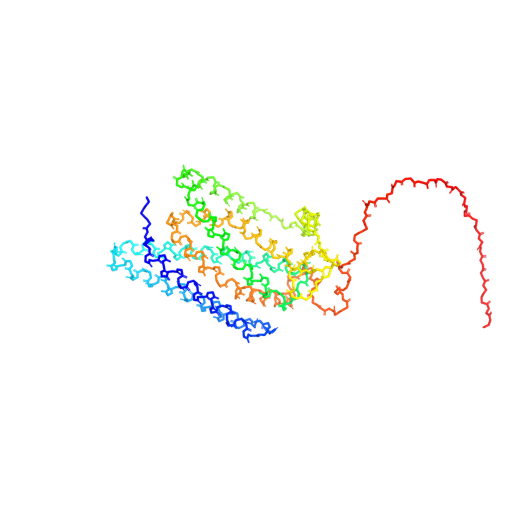7 -8.794 1.00 93.56 238 LEU A C 1
ATOM 1882 O O . LEU A 1 238 ? 0.132 -3.087 -7.654 1.00 93.56 238 LEU A O 1
ATOM 1886 N N . THR A 1 239 ? 1.421 -3.668 -9.394 1.00 94.31 239 THR A N 1
ATOM 1887 C CA . THR A 1 239 ? 1.918 -4.896 -8.757 1.00 94.31 239 THR A CA 1
ATOM 1888 C C . THR A 1 239 ? 2.685 -4.585 -7.476 1.00 94.31 239 THR A C 1
ATOM 1890 O O . THR A 1 239 ? 2.380 -5.166 -6.434 1.00 94.31 239 THR A O 1
ATOM 1893 N N . SER A 1 240 ? 3.622 -3.635 -7.517 1.00 94.25 240 SER A N 1
ATOM 1894 C CA . SER A 1 240 ? 4.404 -3.224 -6.343 1.00 94.25 240 SER A CA 1
ATOM 1895 C C . SER A 1 240 ? 3.519 -2.666 -5.224 1.00 94.25 240 SER A C 1
ATOM 1897 O O . SER A 1 240 ? 3.681 -3.048 -4.060 1.00 94.25 240 SER A O 1
ATOM 1899 N N . ASN A 1 241 ? 2.522 -1.854 -5.583 1.00 93.50 241 ASN A N 1
ATOM 1900 C CA . ASN A 1 241 ? 1.564 -1.276 -4.651 1.00 93.50 241 ASN A CA 1
ATOM 1901 C C . ASN A 1 241 ? 0.701 -2.349 -3.958 1.00 93.50 241 ASN A C 1
ATOM 1903 O O . ASN A 1 241 ? 0.621 -2.402 -2.729 1.00 93.50 241 ASN A O 1
ATOM 1907 N N . LEU A 1 242 ? 0.121 -3.278 -4.724 1.00 93.19 242 LEU A N 1
ATOM 1908 C CA . LEU A 1 242 ? -0.704 -4.352 -4.165 1.00 93.19 242 LEU A CA 1
ATOM 1909 C C . LEU A 1 242 ? 0.103 -5.284 -3.254 1.00 93.19 242 LEU A C 1
ATOM 1911 O O . LEU A 1 242 ? -0.371 -5.646 -2.176 1.00 93.19 242 LEU A O 1
ATOM 1915 N N . PHE A 1 243 ? 1.338 -5.632 -3.628 1.00 93.88 243 PHE A N 1
ATOM 1916 C CA . PHE A 1 243 ? 2.225 -6.413 -2.760 1.00 93.88 243 PHE A CA 1
ATOM 1917 C C . PHE A 1 243 ? 2.542 -5.691 -1.440 1.00 93.88 243 PHE A C 1
ATOM 1919 O O . PHE A 1 243 ? 2.619 -6.338 -0.391 1.00 93.88 243 PHE A O 1
ATOM 1926 N N . ALA A 1 244 ? 2.693 -4.362 -1.452 1.00 91.88 244 ALA A N 1
ATOM 1927 C CA . ALA A 1 244 ? 2.899 -3.581 -0.231 1.00 91.88 244 ALA A CA 1
ATOM 1928 C C . ALA A 1 244 ? 1.663 -3.616 0.691 1.00 91.88 244 ALA A C 1
ATOM 1930 O O . ALA A 1 244 ? 1.797 -3.821 1.906 1.00 91.88 244 ALA A O 1
ATOM 1931 N N . ILE A 1 245 ? 0.470 -3.501 0.101 1.00 90.06 245 ILE A N 1
ATOM 1932 C CA . ILE A 1 245 ? -0.824 -3.406 0.792 1.00 90.06 245 ILE A CA 1
ATOM 1933 C C . ILE A 1 245 ? -1.284 -4.728 1.397 1.00 90.06 245 ILE A C 1
ATOM 1935 O O . ILE A 1 245 ? -1.781 -4.746 2.523 1.00 90.06 245 ILE A O 1
ATOM 1939 N N . LEU A 1 246 ? -1.070 -5.855 0.716 1.00 87.31 246 LEU A N 1
ATOM 1940 C CA . LEU A 1 246 ? -1.478 -7.175 1.218 1.00 87.31 246 LEU A CA 1
ATOM 1941 C C . LEU A 1 246 ? -0.828 -7.519 2.577 1.00 87.31 246 LEU A C 1
ATOM 1943 O O . LEU A 1 246 ? -1.403 -8.250 3.382 1.00 87.31 246 LEU A O 1
ATOM 1947 N N . GLY A 1 247 ? 0.331 -6.925 2.888 1.00 83.81 247 GLY A N 1
ATOM 1948 C CA . GLY A 1 247 ? 1.004 -7.063 4.183 1.00 83.81 247 GLY A CA 1
ATOM 1949 C C . GLY A 1 247 ? 0.577 -6.071 5.279 1.00 83.81 247 GLY A C 1
ATOM 1950 O O . GLY A 1 247 ? 1.082 -6.180 6.401 1.00 83.81 247 GLY A O 1
ATOM 1951 N N . LEU A 1 248 ? -0.314 -5.109 5.002 1.00 84.81 248 LEU A N 1
ATOM 1952 C CA . LEU A 1 248 ? -0.682 -4.014 5.922 1.00 84.81 248 LEU A CA 1
ATOM 1953 C C . LEU A 1 248 ? -1.226 -4.508 7.257 1.00 84.81 248 LEU A C 1
ATOM 1955 O O . LEU A 1 248 ? -0.851 -4.009 8.312 1.00 84.81 248 LEU A O 1
ATOM 1959 N N . ARG A 1 249 ? -2.091 -5.521 7.238 1.00 86.06 249 ARG A N 1
ATOM 1960 C CA . ARG A 1 249 ? -2.726 -6.047 8.451 1.00 86.06 249 ARG A CA 1
ATOM 1961 C C . ARG A 1 249 ? -1.711 -6.628 9.437 1.00 86.06 249 ARG A C 1
ATOM 1963 O O . ARG A 1 249 ? -1.838 -6.432 10.642 1.00 86.06 249 ARG A O 1
ATOM 1970 N N . ALA A 1 250 ? -0.704 -7.345 8.938 1.00 86.06 250 ALA A N 1
ATOM 1971 C CA . ALA A 1 250 ? 0.380 -7.853 9.776 1.00 86.06 250 ALA A CA 1
ATOM 1972 C C . ALA A 1 250 ? 1.203 -6.694 10.357 1.00 86.06 250 ALA A C 1
ATOM 1974 O O . ALA A 1 250 ? 1.536 -6.711 11.539 1.00 86.06 250 ALA A O 1
ATOM 1975 N N . MET A 1 251 ? 1.453 -5.661 9.549 1.00 86.12 251 MET A N 1
ATOM 1976 C CA . MET A 1 251 ? 2.145 -4.448 9.978 1.00 86.12 251 MET A CA 1
ATOM 1977 C C . MET A 1 251 ? 1.359 -3.670 11.041 1.00 86.12 251 MET A C 1
ATOM 1979 O O . MET A 1 251 ? 1.954 -3.234 12.020 1.00 86.12 251 MET A O 1
ATOM 1983 N N . TYR A 1 252 ? 0.030 -3.597 10.925 1.00 88.88 252 TYR A N 1
ATOM 1984 C CA . TYR A 1 252 ? -0.850 -3.022 11.943 1.00 88.88 252 TYR A CA 1
ATOM 1985 C C . TYR A 1 252 ? -0.663 -3.685 13.306 1.00 88.88 252 TYR A C 1
ATOM 1987 O O . TYR A 1 252 ? -0.364 -3.002 14.279 1.00 88.88 252 TYR A O 1
ATOM 1995 N N . PHE A 1 253 ? -0.772 -5.013 13.392 1.00 85.12 253 PHE A N 1
ATOM 1996 C CA . PHE A 1 253 ? -0.615 -5.703 14.678 1.00 85.12 253 PHE A CA 1
ATOM 1997 C C . PHE A 1 253 ? 0.821 -5.654 15.211 1.00 85.12 253 PHE A C 1
ATOM 1999 O O . PHE A 1 253 ? 1.024 -5.663 16.425 1.00 85.12 253 PHE A O 1
ATOM 2006 N N . LEU A 1 254 ? 1.814 -5.588 14.322 1.00 85.94 254 LEU A N 1
ATOM 2007 C CA . LEU A 1 254 ? 3.204 -5.381 14.710 1.00 85.94 254 LEU A CA 1
ATOM 2008 C C . LEU A 1 254 ? 3.382 -4.003 15.365 1.00 85.94 254 LEU A C 1
ATOM 2010 O O . LEU A 1 254 ? 3.890 -3.929 16.481 1.00 85.94 254 LEU A O 1
ATOM 2014 N N . LEU A 1 255 ? 2.926 -2.937 14.703 1.00 83.75 255 LEU A N 1
ATOM 2015 C CA . LEU A 1 255 ? 3.058 -1.560 15.182 1.00 83.75 255 LEU A CA 1
ATOM 2016 C C . LEU A 1 255 ? 2.195 -1.286 16.413 1.00 83.75 255 LEU A C 1
ATOM 2018 O O . LEU A 1 255 ? 2.675 -0.645 17.340 1.00 83.75 255 LEU A O 1
ATOM 2022 N N . ALA A 1 256 ? 0.982 -1.839 16.482 1.00 81.44 256 ALA A N 1
ATOM 2023 C CA . ALA A 1 256 ? 0.144 -1.775 17.678 1.00 81.44 256 ALA A CA 1
ATOM 2024 C C . ALA A 1 256 ? 0.878 -2.341 18.907 1.00 81.44 256 ALA A C 1
ATOM 2026 O O . ALA A 1 256 ? 0.913 -1.706 19.957 1.00 81.44 256 ALA A O 1
ATOM 2027 N N . GLY A 1 257 ? 1.521 -3.508 18.761 1.00 80.12 257 GLY A N 1
ATOM 2028 C CA . GLY A 1 257 ? 2.282 -4.133 19.846 1.00 80.12 257 GLY A CA 1
ATOM 2029 C C . GLY A 1 257 ? 3.558 -3.373 20.226 1.00 80.12 257 GLY A C 1
ATOM 2030 O O . GLY A 1 257 ? 3.980 -3.417 21.381 1.00 80.12 257 GLY A O 1
ATOM 2031 N N . VAL A 1 258 ? 4.173 -2.662 19.276 1.00 82.81 258 VAL A N 1
ATOM 2032 C CA . VAL A 1 258 ? 5.301 -1.757 19.543 1.00 82.81 258 VAL A CA 1
ATOM 2033 C C . VAL A 1 258 ? 4.827 -0.515 20.303 1.00 82.81 258 VAL A C 1
ATOM 2035 O O . VAL A 1 258 ? 5.411 -0.175 21.329 1.00 82.81 258 VAL A O 1
ATOM 2038 N N . ALA A 1 259 ? 3.744 0.120 19.849 1.00 75.19 259 ALA A N 1
ATOM 2039 C CA . ALA A 1 259 ? 3.163 1.303 20.478 1.00 75.19 259 ALA A CA 1
ATOM 2040 C C . ALA A 1 259 ? 2.721 1.029 21.926 1.00 75.19 259 ALA A C 1
ATOM 2042 O O . ALA A 1 259 ? 3.020 1.816 22.818 1.00 75.19 259 ALA A O 1
ATOM 2043 N N . GLU A 1 260 ? 2.098 -0.124 22.189 1.00 74.25 260 GLU A N 1
ATOM 2044 C CA . GLU A 1 260 ? 1.708 -0.542 23.543 1.00 74.25 260 GLU A CA 1
ATOM 2045 C C . GLU A 1 260 ? 2.922 -0.703 24.477 1.00 74.25 260 GLU A C 1
ATOM 2047 O O . GLU A 1 260 ? 2.882 -0.303 25.639 1.00 74.25 260 GLU A O 1
ATOM 2052 N N . ARG A 1 261 ? 4.045 -1.237 23.976 1.00 72.12 261 ARG A N 1
ATOM 2053 C CA . ARG A 1 261 ? 5.287 -1.351 24.762 1.00 72.12 261 ARG A CA 1
ATOM 2054 C C . ARG A 1 261 ? 5.905 0.004 25.084 1.00 72.12 261 ARG A C 1
ATOM 2056 O O . ARG A 1 261 ? 6.401 0.168 26.193 1.00 72.12 261 ARG A O 1
ATOM 2063 N N . PHE A 1 262 ? 5.876 0.948 24.145 1.00 65.38 262 PHE A N 1
ATOM 2064 C CA . PHE A 1 262 ? 6.382 2.303 24.377 1.00 65.38 262 PHE A CA 1
ATOM 2065 C C . PHE A 1 262 ? 5.472 3.129 25.292 1.00 65.38 262 PHE A C 1
ATOM 2067 O O . PHE A 1 262 ? 5.979 3.920 26.075 1.00 65.38 262 PHE A O 1
ATOM 2074 N N . SER A 1 263 ? 4.155 2.912 25.257 1.00 58.50 263 SER A N 1
ATOM 2075 C CA . SER A 1 263 ? 3.221 3.537 26.204 1.00 58.50 263 SER A CA 1
ATOM 2076 C C . SER A 1 263 ? 3.426 3.031 27.639 1.00 58.50 263 SER A C 1
ATOM 2078 O O . SER A 1 263 ? 3.359 3.815 28.578 1.00 58.50 263 SER A O 1
ATOM 2080 N N . ASN A 1 264 ? 3.749 1.745 27.812 1.00 54.47 264 ASN A N 1
ATOM 2081 C CA . ASN A 1 264 ? 4.032 1.159 29.128 1.00 54.47 264 ASN A CA 1
ATOM 2082 C C . ASN A 1 264 ? 5.438 1.486 29.668 1.00 54.47 264 ASN A C 1
ATOM 2084 O O . ASN A 1 264 ? 5.698 1.285 30.852 1.00 54.47 264 ASN A O 1
ATOM 2088 N N . ALA A 1 265 ? 6.351 1.962 28.819 1.00 45.44 265 ALA A N 1
ATOM 2089 C CA . ALA A 1 265 ? 7.700 2.372 29.188 1.00 45.44 265 ALA A CA 1
ATOM 2090 C C . ALA A 1 265 ? 7.787 3.905 29.197 1.00 45.44 265 ALA A C 1
ATOM 2092 O O . ALA A 1 265 ? 8.301 4.470 28.244 1.00 45.44 265 ALA A O 1
ATOM 2093 N N . GLU A 1 266 ? 7.212 4.546 30.224 1.00 44.94 266 GLU A N 1
ATOM 2094 C CA . GLU A 1 266 ? 7.447 5.914 30.762 1.00 44.94 266 GLU A CA 1
ATOM 2095 C C . GLU A 1 266 ? 8.249 6.949 29.919 1.00 44.94 266 GLU A C 1
ATOM 2097 O O . GLU A 1 266 ? 9.099 7.669 30.432 1.00 44.94 266 GLU A O 1
ATOM 2102 N N . VAL A 1 267 ? 7.988 7.068 28.615 1.00 40.28 267 VAL A N 1
ATOM 2103 C CA . VAL A 1 267 ? 8.653 8.035 27.710 1.00 40.28 267 VAL A CA 1
ATOM 2104 C C . VAL A 1 267 ? 7.634 8.810 26.863 1.00 40.28 267 VAL A C 1
ATOM 2106 O O . VAL A 1 267 ? 7.969 9.816 26.247 1.00 40.28 267 VAL A O 1
ATOM 2109 N N . TRP A 1 268 ? 6.358 8.424 26.910 1.00 34.34 268 TRP A N 1
ATOM 2110 C CA . TRP A 1 268 ? 5.257 9.163 26.297 1.00 34.34 268 TRP A CA 1
ATOM 2111 C C . TRP A 1 268 ? 4.276 9.615 27.377 1.00 34.34 268 TRP A C 1
ATOM 2113 O O . TRP A 1 268 ? 3.257 8.969 27.599 1.00 34.34 268 TRP A O 1
ATOM 2123 N N . SER A 1 269 ? 4.534 10.755 28.022 1.00 30.42 269 SER A N 1
ATOM 2124 C CA . SER A 1 269 ? 3.487 11.503 28.735 1.00 30.42 269 SER A CA 1
ATOM 2125 C C . SER A 1 269 ? 2.598 12.266 27.742 1.00 30.42 269 SER A C 1
ATOM 2127 O O . SER A 1 269 ? 2.318 13.447 27.921 1.00 30.42 269 SER A O 1
ATOM 2129 N N . VAL A 1 270 ? 2.194 11.599 26.659 1.00 42.03 270 VAL A N 1
ATOM 2130 C CA . VAL A 1 270 ? 0.982 11.959 25.933 1.00 42.03 270 VAL A CA 1
ATOM 2131 C C . VAL A 1 270 ? -0.110 11.218 26.675 1.00 42.03 270 VAL A C 1
ATOM 2133 O O . VAL A 1 270 ? -0.057 9.995 26.788 1.00 42.03 270 VAL A O 1
ATOM 2136 N N . ASP A 1 271 ? -1.037 11.964 27.257 1.00 33.81 271 ASP A N 1
ATOM 2137 C CA . ASP A 1 271 ? -2.154 11.432 28.022 1.00 33.81 271 ASP A CA 1
ATOM 2138 C C . ASP A 1 271 ? -2.902 10.400 27.153 1.00 33.81 271 ASP A C 1
ATOM 2140 O O . ASP A 1 271 ? -3.604 10.743 26.200 1.00 33.81 271 ASP A O 1
ATOM 2144 N N . TYR A 1 272 ? -2.681 9.112 27.427 1.00 35.94 272 TYR A N 1
ATOM 2145 C CA . TYR A 1 272 ? -3.379 7.989 26.808 1.00 35.94 272 TYR A CA 1
ATOM 2146 C C . TYR A 1 272 ? -4.525 7.577 27.747 1.00 35.94 272 TYR A C 1
ATOM 2148 O O . TYR A 1 272 ? -4.350 6.666 28.563 1.00 35.94 272 TYR A O 1
ATOM 2156 N N . PRO A 1 273 ? -5.739 8.160 27.652 1.00 35.78 273 PRO A N 1
ATOM 2157 C CA . PRO A 1 273 ? -6.895 7.661 28.386 1.00 35.78 273 PRO A CA 1
ATOM 2158 C C . PRO A 1 273 ? -7.436 6.424 27.656 1.00 35.78 273 PRO A C 1
ATOM 2160 O O . PRO A 1 273 ? -8.450 6.471 26.941 1.00 35.78 273 PRO A O 1
ATOM 2163 N N . GLY A 1 274 ? -6.710 5.312 27.772 1.00 39.56 274 GLY A N 1
ATOM 2164 C CA . GLY A 1 274 ? -6.887 4.183 26.863 1.00 39.56 274 GLY A CA 1
ATOM 2165 C C . GLY A 1 274 ? -6.387 2.823 27.331 1.00 39.56 274 GLY A C 1
ATOM 2166 O O . GLY A 1 274 ? -6.313 1.928 26.499 1.00 39.56 274 GLY A O 1
ATOM 2167 N N . VAL A 1 275 ? -6.100 2.614 28.619 1.00 39.88 275 VAL A N 1
ATOM 2168 C CA . VAL A 1 275 ? -5.917 1.259 29.168 1.00 39.88 275 VAL A CA 1
ATOM 2169 C C . VAL A 1 275 ? -7.041 0.977 30.162 1.00 39.88 275 VAL A C 1
ATOM 2171 O O . VAL A 1 275 ? -6.991 1.322 31.335 1.00 39.88 275 VAL A O 1
ATOM 2174 N N . TYR A 1 276 ? -8.118 0.422 29.607 1.00 37.47 276 TYR A N 1
ATOM 2175 C CA . TYR A 1 276 ? -9.273 -0.227 30.230 1.00 37.47 276 TYR A CA 1
ATOM 2176 C C . TYR A 1 276 ? -9.370 -0.221 31.772 1.00 37.47 276 TYR A C 1
ATOM 2178 O O . TYR A 1 276 ? -8.941 -1.164 32.437 1.00 37.47 276 TYR A O 1
ATOM 2186 N N . ARG A 1 277 ? -10.162 0.712 32.318 1.00 32.47 277 ARG A N 1
ATOM 2187 C CA . ARG A 1 277 ? -11.126 0.374 33.375 1.00 32.47 277 ARG A CA 1
ATOM 2188 C C . ARG A 1 277 ? -12.461 0.089 32.689 1.00 32.47 277 ARG A C 1
ATOM 2190 O O . ARG A 1 277 ? -12.952 0.895 31.902 1.00 32.47 277 ARG A O 1
ATOM 2197 N N . ARG A 1 278 ? -13.041 -1.085 32.957 1.00 40.06 278 ARG A N 1
ATOM 2198 C CA . ARG A 1 278 ? -14.288 -1.603 32.347 1.00 40.06 278 ARG A CA 1
ATOM 2199 C C . ARG A 1 278 ? -15.511 -0.680 32.523 1.00 40.06 278 ARG A C 1
ATOM 2201 O O . ARG A 1 278 ? -16.547 -0.943 31.928 1.00 40.06 278 ARG A O 1
ATOM 2208 N N . GLU A 1 279 ? -15.382 0.376 33.320 1.00 36.62 279 GLU A N 1
ATOM 2209 C CA . GLU A 1 279 ? -16.444 1.295 33.737 1.00 36.62 279 GLU A CA 1
ATOM 2210 C C . GLU A 1 279 ? -16.508 2.590 32.899 1.00 36.62 279 GLU A C 1
ATOM 2212 O O . GLU A 1 279 ? -17.531 3.270 32.911 1.00 36.62 279 GLU A O 1
ATOM 2217 N N . ASP A 1 280 ? -15.471 2.920 32.114 1.00 37.38 280 ASP A N 1
ATOM 2218 C CA . ASP A 1 280 ? -15.384 4.217 31.411 1.00 37.38 280 ASP A CA 1
ATOM 2219 C C . ASP A 1 280 ? -15.864 4.188 29.947 1.00 37.38 280 ASP A C 1
ATOM 2221 O O . ASP A 1 280 ? -15.966 5.229 29.290 1.00 37.38 280 ASP A O 1
ATOM 2225 N N . ALA A 1 281 ? -16.211 3.009 29.418 1.00 45.88 281 ALA A N 1
ATOM 2226 C CA . ALA A 1 281 ? -16.722 2.854 28.052 1.00 45.88 281 ALA A CA 1
ATOM 2227 C C . ALA A 1 281 ? -18.107 3.500 27.838 1.00 45.88 281 ALA A C 1
ATOM 2229 O O . ALA A 1 281 ? -18.441 3.866 26.713 1.00 45.88 281 ALA A O 1
ATOM 2230 N N . ASP A 1 282 ? -18.891 3.699 28.903 1.00 40.31 282 ASP A N 1
ATOM 2231 C CA . ASP A 1 282 ? -20.228 4.306 28.812 1.00 40.31 282 ASP A CA 1
ATOM 2232 C C . ASP A 1 282 ? -20.208 5.849 28.827 1.00 40.31 282 ASP A C 1
ATOM 2234 O O . ASP A 1 282 ? -21.202 6.476 28.465 1.00 40.31 282 ASP A O 1
ATOM 2238 N N . ARG A 1 283 ? -19.093 6.500 29.198 1.00 39.81 283 ARG A N 1
ATOM 2239 C CA . ARG A 1 283 ? -19.063 7.966 29.406 1.00 39.81 283 ARG A CA 1
ATOM 2240 C C . ARG A 1 283 ? -18.673 8.798 28.181 1.00 39.81 283 ARG A C 1
ATOM 2242 O O . ARG A 1 283 ? -18.930 9.997 28.167 1.00 39.81 283 ARG A O 1
ATOM 2249 N N . ARG A 1 284 ? -18.085 8.198 27.139 1.00 43.56 284 ARG A N 1
ATOM 2250 C CA . ARG A 1 284 ? -17.684 8.916 25.904 1.00 43.56 284 ARG A CA 1
ATOM 2251 C C . ARG A 1 284 ? -18.797 9.039 24.852 1.00 43.56 284 ARG A C 1
ATOM 2253 O O . ARG A 1 284 ? -18.599 9.680 23.826 1.00 43.56 284 ARG A O 1
ATOM 2260 N N . PHE A 1 285 ? -19.979 8.497 25.147 1.00 41.75 285 PHE A N 1
ATOM 2261 C CA . PHE A 1 285 ? -21.206 8.625 24.353 1.00 41.75 285 PHE A CA 1
ATOM 2262 C C . PHE A 1 285 ? -22.260 9.474 25.075 1.00 41.75 285 PHE A C 1
ATOM 2264 O O . PHE A 1 285 ? -23.444 9.145 25.082 1.00 41.75 285 PHE A O 1
ATOM 2271 N N . LEU A 1 286 ? -21.840 10.561 25.728 1.00 34.75 286 LEU A N 1
ATOM 2272 C CA . LEU A 1 286 ? -22.804 11.520 26.256 1.00 34.75 286 LEU A CA 1
ATOM 2273 C C . LEU A 1 286 ? -23.442 12.309 25.099 1.00 34.75 286 LEU A C 1
ATOM 2275 O O . LEU A 1 286 ? -22.742 12.715 24.165 1.00 34.75 286 LEU A O 1
ATOM 2279 N N . PRO A 1 287 ? -24.766 12.529 25.141 1.00 31.77 287 PRO A N 1
ATOM 2280 C CA . PRO A 1 287 ? -25.486 13.198 24.072 1.00 31.77 287 PRO A CA 1
ATOM 2281 C C . PRO A 1 287 ? -25.016 14.649 23.955 1.00 31.77 287 PRO A C 1
ATOM 2283 O O . PRO A 1 287 ? -25.087 15.421 24.912 1.00 31.77 287 PRO A O 1
ATOM 2286 N N . TYR A 1 288 ? -24.581 15.049 22.759 1.00 37.69 288 TYR A N 1
ATOM 2287 C CA . TYR A 1 288 ? -24.498 16.468 22.430 1.00 37.69 288 TYR A CA 1
ATOM 2288 C C . TYR A 1 288 ? -25.923 17.038 22.454 1.00 37.69 288 TYR A C 1
ATOM 2290 O O . TYR A 1 288 ? -26.797 16.502 21.764 1.00 37.69 288 TYR A O 1
ATOM 2298 N N . PRO A 1 289 ? -26.198 18.106 23.223 1.00 34.06 289 PRO A N 1
ATOM 2299 C CA . PRO A 1 289 ? -27.535 18.663 23.296 1.00 34.06 289 PRO A CA 1
ATOM 2300 C C . PRO A 1 289 ? -27.933 19.189 21.917 1.00 34.06 289 PRO A C 1
ATOM 2302 O O . PRO A 1 289 ? -27.285 20.055 21.324 1.00 34.06 289 PRO A O 1
ATOM 2305 N N . ASN A 1 290 ? -29.016 18.618 21.407 1.00 31.73 290 ASN A N 1
ATOM 2306 C CA . ASN A 1 290 ? -29.597 18.915 20.115 1.00 31.73 290 ASN A CA 1
ATOM 2307 C C . ASN A 1 290 ? -30.131 20.361 20.131 1.00 31.73 290 ASN A C 1
ATOM 2309 O O . ASN A 1 290 ? -31.233 20.620 20.606 1.00 31.73 290 ASN A O 1
ATOM 2313 N N . ARG A 1 291 ? -29.353 21.341 19.649 1.00 39.06 291 ARG A N 1
ATOM 2314 C CA . ARG A 1 291 ? -29.848 22.716 19.450 1.00 39.06 291 ARG A CA 1
ATOM 2315 C C . ARG A 1 291 ? -30.692 22.793 18.178 1.00 39.06 291 ARG A C 1
ATOM 2317 O O . ARG A 1 291 ? -30.259 23.341 17.168 1.00 39.06 291 ARG A O 1
ATOM 2324 N N . ARG A 1 292 ? -31.923 22.292 18.244 1.00 37.62 292 ARG A N 1
ATOM 2325 C CA . ARG A 1 292 ? -33.054 22.794 17.451 1.00 37.62 292 ARG A CA 1
ATOM 2326 C C . ARG A 1 292 ? -34.284 22.773 18.352 1.00 37.62 292 ARG A C 1
ATOM 2328 O O . ARG A 1 292 ? -34.490 21.796 19.054 1.00 37.62 292 ARG A O 1
ATOM 2335 N N . PHE A 1 293 ? -35.053 23.862 18.304 1.00 38.94 293 PHE A N 1
ATOM 2336 C CA . PHE A 1 293 ? -36.193 24.229 19.162 1.00 38.94 293 PHE A CA 1
ATOM 2337 C C . PHE A 1 293 ? -35.844 24.985 20.456 1.00 38.94 293 PHE A C 1
ATOM 2339 O O . PHE A 1 293 ? -35.972 24.480 21.562 1.00 38.94 293 PHE A O 1
ATOM 2346 N N . ALA A 1 294 ? -35.484 26.261 20.305 1.00 33.53 294 ALA A N 1
ATOM 2347 C CA . ALA A 1 294 ? -35.758 27.281 21.318 1.00 33.53 294 ALA A CA 1
ATOM 2348 C C . ALA A 1 294 ? -36.229 28.555 20.603 1.00 33.53 294 ALA A C 1
ATOM 2350 O O . ALA A 1 294 ? -35.483 29.509 20.406 1.00 33.53 294 ALA A O 1
ATOM 2351 N N . GLY A 1 295 ? -37.472 28.510 20.131 1.00 30.58 295 GLY A N 1
ATOM 2352 C CA . GLY A 1 295 ? -38.237 29.667 19.695 1.00 30.58 295 GLY A CA 1
ATOM 2353 C C . GLY A 1 295 ? -39.560 29.667 20.452 1.00 30.58 295 GLY A C 1
ATOM 2354 O O . GLY A 1 295 ? -40.208 28.628 20.527 1.00 30.58 295 GLY A O 1
ATOM 2355 N N . CYS A 1 296 ? -39.928 30.839 20.973 1.00 31.34 296 CYS A N 1
ATOM 2356 C CA . CYS A 1 296 ? -41.167 31.184 21.680 1.00 31.34 296 CYS A CA 1
ATOM 2357 C C . CYS A 1 296 ? -41.318 30.736 23.145 1.00 31.34 296 CYS A C 1
ATOM 2359 O O . CYS A 1 296 ? -41.621 29.587 23.433 1.00 31.34 296 CYS A O 1
ATOM 2361 N N . GLY A 1 297 ? -41.339 31.729 24.048 1.00 29.06 297 GLY A N 1
ATOM 2362 C CA . GLY A 1 297 ? -42.390 31.750 25.071 1.00 29.06 297 GLY A CA 1
ATOM 2363 C C . GLY A 1 297 ? -42.044 32.299 26.454 1.00 29.06 297 GLY A C 1
ATOM 2364 O O . GLY A 1 297 ? -41.820 31.532 27.371 1.00 29.06 297 GLY A O 1
ATOM 2365 N N . ARG A 1 298 ? -42.210 33.620 26.601 1.00 32.75 298 ARG A N 1
ATOM 2366 C CA . ARG A 1 298 ? -42.724 34.327 27.794 1.00 32.75 298 ARG A CA 1
ATOM 2367 C C . ARG A 1 298 ? -41.847 34.463 29.051 1.00 32.75 298 ARG A C 1
ATOM 2369 O O . ARG A 1 298 ? -41.627 33.548 29.830 1.00 32.75 298 ARG A O 1
ATOM 2376 N N . ARG A 1 299 ? -41.528 35.742 29.281 1.00 36.00 299 ARG A N 1
ATOM 2377 C CA . ARG A 1 299 ? -41.414 36.441 30.568 1.00 36.00 299 ARG A CA 1
ATOM 2378 C C . ARG A 1 299 ? -42.320 35.848 31.659 1.00 36.00 299 ARG A C 1
ATOM 2380 O O . ARG A 1 299 ? -43.530 35.796 31.457 1.00 36.00 299 ARG A O 1
ATOM 2387 N N . HIS A 1 300 ? -41.758 35.593 32.838 1.00 32.38 300 HIS A N 1
ATOM 2388 C CA . HIS A 1 300 ? -42.337 36.083 34.089 1.00 32.38 300 HIS A CA 1
ATOM 2389 C C . HIS A 1 300 ? -41.270 36.209 35.181 1.00 32.38 300 HIS A C 1
ATOM 2391 O O . HIS A 1 300 ? -40.442 35.330 35.390 1.00 32.38 300 HIS A O 1
ATOM 2397 N N . SER A 1 301 ? -41.295 37.377 35.804 1.00 34.59 301 SER A N 1
ATOM 2398 C CA . SER A 1 301 ? -40.472 37.873 36.899 1.00 34.59 301 SER A CA 1
ATOM 2399 C C . SER A 1 301 ? -40.962 37.343 38.255 1.00 34.59 301 SER A C 1
ATOM 2401 O O . SER A 1 301 ? -42.160 37.120 38.412 1.00 34.59 301 SER A O 1
ATOM 2403 N N . GLY A 1 302 ? -40.064 37.293 39.246 1.00 28.19 302 GLY A N 1
ATOM 2404 C CA . GLY A 1 302 ? -40.379 37.124 40.676 1.00 28.19 302 GLY A CA 1
ATOM 2405 C C . GLY A 1 302 ? -40.075 35.717 41.195 1.00 28.19 302 GLY A C 1
ATOM 2406 O O . GLY A 1 302 ? -40.455 34.739 40.576 1.00 28.19 302 GLY A O 1
ATOM 2407 N N . GLY A 1 303 ? -39.384 35.500 42.306 1.00 29.33 303 GLY A N 1
ATOM 2408 C CA . GLY A 1 303 ? -38.746 36.369 43.283 1.00 29.33 303 GLY A CA 1
ATOM 2409 C C . GLY A 1 303 ? -37.986 35.440 44.236 1.00 29.33 303 GLY A C 1
ATOM 2410 O O . GLY A 1 303 ? -38.494 34.378 44.582 1.00 29.33 303 GLY A O 1
ATOM 2411 N N . TYR A 1 304 ? -36.762 35.800 44.612 1.00 30.39 304 TYR A N 1
ATOM 2412 C CA . TYR A 1 304 ? -36.024 35.107 45.665 1.00 30.39 304 TYR A CA 1
ATOM 2413 C C . TYR A 1 304 ? -36.165 35.925 46.945 1.00 30.39 304 TYR A C 1
ATOM 2415 O O . TYR A 1 304 ? -35.613 37.019 47.045 1.00 30.39 304 TYR A O 1
ATOM 2423 N N . ALA A 1 305 ? -36.926 35.390 47.896 1.00 34.94 305 ALA A N 1
ATOM 2424 C CA . ALA A 1 305 ? -36.902 35.798 49.289 1.00 34.94 305 ALA A CA 1
ATOM 2425 C C . ALA A 1 305 ? -36.352 34.620 50.106 1.00 34.94 305 ALA A C 1
ATOM 2427 O O . ALA A 1 305 ? -36.933 33.538 50.123 1.00 34.94 305 ALA A O 1
ATOM 2428 N N . ASP A 1 306 ? -35.155 34.848 50.640 1.00 33.28 306 ASP A N 1
ATOM 2429 C CA . ASP A 1 306 ? -34.691 34.550 51.998 1.00 33.28 306 ASP A CA 1
ATOM 2430 C C . ASP A 1 306 ? -35.596 33.660 52.877 1.00 33.28 306 ASP A C 1
ATOM 2432 O O . ASP A 1 306 ? -36.762 33.983 53.061 1.00 33.28 306 ASP A O 1
ATOM 2436 N N . TYR A 1 307 ? -35.041 32.595 53.473 1.00 35.03 307 TYR A N 1
ATOM 2437 C CA . TYR A 1 307 ? -35.140 32.361 54.921 1.00 35.03 307 TYR A CA 1
ATOM 2438 C C . TYR A 1 307 ? -34.149 31.286 55.403 1.00 35.03 307 TYR A C 1
ATOM 2440 O O . TYR A 1 307 ? -34.107 30.142 54.956 1.00 35.03 307 TYR A O 1
ATOM 2448 N N . GLN A 1 308 ? -33.358 31.735 56.368 1.00 32.66 308 GLN A N 1
ATOM 2449 C CA . GLN A 1 308 ? -32.482 31.038 57.296 1.00 32.66 308 GLN A CA 1
ATOM 2450 C C . GLN A 1 308 ? -33.108 29.884 58.121 1.00 32.66 308 GLN A C 1
ATOM 2452 O O . GLN A 1 308 ? -34.288 29.918 58.451 1.00 32.66 308 GLN A O 1
ATOM 2457 N N . ARG A 1 309 ? -32.185 29.053 58.652 1.00 33.75 309 ARG A N 1
ATOM 2458 C CA . ARG A 1 309 ? -32.112 28.435 60.007 1.00 33.75 309 ARG A CA 1
ATOM 2459 C C . ARG A 1 309 ? -32.643 27.008 60.258 1.00 33.75 309 ARG A C 1
ATOM 2461 O O . ARG A 1 309 ? -33.835 26.756 60.239 1.00 33.75 309 ARG A O 1
ATOM 2468 N N . LEU A 1 310 ? -31.673 26.189 60.701 1.00 37.53 310 LEU A N 1
ATOM 2469 C CA . LEU A 1 310 ? -31.607 25.385 61.941 1.00 37.53 310 LEU A CA 1
ATOM 2470 C C . LEU A 1 310 ? -32.693 24.338 62.237 1.00 37.53 310 LEU A C 1
ATOM 2472 O O . LEU A 1 310 ? -33.852 24.679 62.441 1.00 37.53 310 LEU A O 1
ATOM 2476 N N . GLY A 1 311 ? -32.232 23.108 62.500 1.00 30.53 311 GLY A N 1
ATOM 2477 C CA . GLY A 1 311 ? -32.888 22.191 63.438 1.00 30.53 311 GLY A CA 1
ATOM 2478 C C . GLY A 1 311 ? -32.693 20.703 63.133 1.00 30.53 311 GLY A C 1
ATOM 2479 O O . GLY A 1 311 ? -33.492 20.130 62.404 1.00 30.53 311 GLY A O 1
ATOM 2480 N N . GLU A 1 312 ? -31.678 20.072 63.736 1.00 36.19 312 GLU A N 1
ATOM 2481 C CA . GLU A 1 312 ? -31.846 18.716 64.310 1.00 36.19 312 GLU A CA 1
ATOM 2482 C C . GLU A 1 312 ? -32.731 18.824 65.588 1.00 36.19 312 GLU A C 1
ATOM 2484 O O . GLU A 1 312 ? -32.965 19.966 66.010 1.00 36.19 312 GLU A O 1
ATOM 2489 N N . PRO A 1 313 ? -33.162 17.753 66.306 1.00 42.88 313 PRO A N 1
ATOM 2490 C CA . PRO A 1 313 ? -32.936 16.295 66.186 1.00 42.88 313 PRO A CA 1
ATOM 2491 C C . PRO A 1 313 ? -34.310 15.548 66.377 1.00 42.88 313 PRO A C 1
ATOM 2493 O O . PRO A 1 313 ? -35.292 16.122 65.892 1.00 42.88 313 PRO A O 1
ATOM 2496 N N . PRO A 1 314 ? -34.515 14.388 67.074 1.00 51.16 314 PRO A N 1
ATOM 2497 C CA . PRO A 1 314 ? -33.646 13.425 67.793 1.00 51.16 314 PRO A CA 1
ATOM 2498 C C . PRO A 1 314 ? -33.136 12.249 66.952 1.00 51.16 314 PRO A C 1
ATOM 2500 O O . PRO A 1 314 ? -33.890 11.768 66.075 1.00 51.16 314 PRO A O 1
#

InterPro domains:
  IPR005496 Integral membrane protein TerC [PF03741] (81-266)
  IPR022369 Integral membrane protein TerC, riboswitch-linked [TIGR03718] (7-263)

Solvent-accessible surface area (backbone atoms only — not comparable to full-atom values): 18400 Å² total; per-residue (Å²): 134,89,62,87,62,41,74,64,54,51,52,52,48,51,51,51,50,52,50,50,50,48,48,56,53,52,64,50,72,74,53,65,82,64,77,69,50,45,70,54,16,47,52,49,33,48,53,41,52,51,50,49,51,50,48,40,52,51,51,24,53,52,30,35,74,76,69,32,56,73,56,13,54,54,52,35,50,40,28,51,52,36,22,51,53,42,42,57,56,47,49,58,53,41,49,53,48,52,52,52,38,57,76,69,65,53,53,75,71,53,46,58,56,42,50,54,55,37,50,54,47,44,53,52,54,47,53,52,50,49,55,52,46,48,56,48,42,77,76,38,62,69,52,55,58,54,48,50,53,49,51,50,49,52,52,51,50,59,75,69,54,72,93,71,89,70,70,79,86,74,49,66,66,60,59,50,50,61,72,74,46,59,62,47,91,57,82,66,77,90,47,48,60,47,75,55,96,92,41,79,25,37,20,54,63,39,54,52,36,52,52,50,43,53,48,50,56,58,53,41,67,59,49,50,54,56,37,48,73,67,40,81,38,64,54,46,52,49,51,19,42,51,55,32,50,77,30,42,65,28,46,38,38,31,49,51,50,50,51,54,53,45,60,74,50,89,76,52,93,61,90,69,96,75,80,83,61,95,77,59,77,71,64,84,64,66,80,77,81,74,92,73,88,91,76,89,84,80,91,83,85,86,81,92,76,88,84,86,83,88,80,85,86,137